Protein AF-A0A7C5FRT1-F1 (afdb_monomer_lite)

Secondary structure (DSSP, 8-state):
---------------------EE-----EEEE--TTS-EE----GGGSPEE-SS-EEEEEEESPTT-EE-TT-EEEEEEEEEETT--EEEEEEEEEEE--PPP------SS-S--------PEEEEEEE---S-TTT--HHHHHHHHHHHHGGGEEEEEEEE---SS-SS--SHHHHHHHHHHHHHHHHHTTT-S-PPPHHHHHHTEEE--SSSSHHHHHH-SSPPHHHHHHHHHHHS--SSPEEEEESS-THHHHHHHHHHHHHH-HHHHHHHHHHEEEEEETT-SSHHHHHTSTTS-TTSEEEEE----SSS----SSTT--SSSS--TTSTTS-GGGSSHHHHHHHTTTSHHHHHT-PPPSSSSSSSTT-

Radius of gyration: 29.73 Å; chains: 1; bounding box: 89×80×94 Å

Structure (mmCIF, N/CA/C/O backbone):
data_AF-A0A7C5FRT1-F1
#
_entry.id   AF-A0A7C5FRT1-F1
#
loop_
_atom_site.group_PDB
_atom_site.id
_atom_site.type_symbol
_atom_site.label_atom_id
_atom_site.label_alt_id
_atom_site.label_comp_id
_atom_site.label_asym_id
_atom_site.label_entity_id
_atom_site.label_seq_id
_atom_site.pdbx_PDB_ins_code
_atom_site.Cartn_x
_atom_site.Cartn_y
_atom_site.Cartn_z
_atom_site.occupancy
_atom_site.B_iso_or_equiv
_atom_site.auth_seq_id
_atom_site.auth_comp_id
_atom_site.auth_asym_id
_atom_site.auth_atom_id
_atom_site.pdbx_PDB_model_num
ATOM 1 N N . MET A 1 1 ? -54.503 49.921 71.925 1.00 39.19 1 MET A N 1
ATOM 2 C CA . MET A 1 1 ? -53.350 49.147 71.415 1.00 39.19 1 MET A CA 1
ATOM 3 C C . MET A 1 1 ? -53.659 47.659 71.558 1.00 39.19 1 MET A C 1
ATOM 5 O O . MET A 1 1 ? -53.550 47.126 72.651 1.00 39.19 1 MET A O 1
ATOM 9 N N . ARG A 1 2 ? -54.149 47.017 70.489 1.00 36.12 2 ARG A N 1
ATOM 10 C CA . ARG A 1 2 ? -54.407 45.567 70.404 1.00 36.12 2 ARG A CA 1
ATOM 11 C C . ARG A 1 2 ? -53.401 44.990 69.407 1.00 36.12 2 ARG A C 1
ATOM 13 O O . ARG A 1 2 ? -53.378 45.453 68.273 1.00 36.12 2 ARG A O 1
ATOM 20 N N . LYS A 1 3 ? -52.586 44.017 69.815 1.00 37.09 3 LYS A N 1
ATOM 21 C CA . LYS A 1 3 ? -51.817 43.171 68.892 1.00 37.09 3 LYS A CA 1
ATOM 22 C C . LYS A 1 3 ? -52.553 41.838 68.777 1.00 37.09 3 LYS A C 1
ATOM 24 O O . LYS A 1 3 ? -52.672 41.122 69.766 1.00 37.09 3 LYS A O 1
ATOM 29 N N . GLN A 1 4 ? -53.101 41.566 67.595 1.00 37.25 4 GLN A N 1
ATOM 30 C CA . GLN A 1 4 ? -53.619 40.257 67.208 1.00 37.25 4 GLN A CA 1
ATOM 31 C C . GLN A 1 4 ? -52.471 39.419 66.647 1.00 37.25 4 GLN A C 1
ATOM 33 O O . GLN A 1 4 ? -51.663 39.897 65.853 1.00 37.25 4 GLN A O 1
ATOM 38 N N . LEU A 1 5 ? -52.415 38.180 67.117 1.00 34.03 5 LEU A N 1
ATOM 39 C CA . LEU A 1 5 ? -51.517 37.118 66.697 1.00 34.03 5 LEU A CA 1
ATOM 40 C C . LEU A 1 5 ? -52.050 36.553 65.367 1.00 34.03 5 LEU A C 1
ATOM 42 O O . LEU A 1 5 ? -53.189 36.092 65.328 1.00 34.03 5 LEU A O 1
ATOM 46 N N . ILE A 1 6 ? -51.259 36.595 64.294 1.00 35.50 6 ILE A N 1
ATOM 47 C CA . ILE A 1 6 ? -51.533 35.844 63.060 1.00 35.50 6 ILE A CA 1
ATOM 48 C C . ILE A 1 6 ? -50.574 34.655 63.049 1.00 35.50 6 ILE A C 1
ATOM 50 O O . ILE A 1 6 ? -49.358 34.825 63.004 1.00 35.50 6 ILE A O 1
ATOM 54 N N . ILE A 1 7 ? -51.146 33.458 63.141 1.00 35.28 7 ILE A N 1
ATOM 55 C CA . ILE A 1 7 ? -50.465 32.174 62.980 1.00 35.28 7 ILE A CA 1
ATOM 56 C C . ILE A 1 7 ? -50.356 31.919 61.474 1.00 35.28 7 ILE A C 1
ATOM 58 O O . ILE A 1 7 ? -51.377 31.773 60.805 1.00 35.28 7 ILE A O 1
ATOM 62 N N . LEU A 1 8 ? -49.133 31.881 60.941 1.00 31.73 8 LEU A N 1
ATOM 63 C CA . LEU A 1 8 ? -48.863 31.431 59.576 1.00 31.73 8 LEU A CA 1
ATOM 64 C C . LEU A 1 8 ? -48.446 29.957 59.633 1.00 31.73 8 LEU A C 1
ATOM 66 O O . LEU A 1 8 ? -47.383 29.609 60.141 1.00 31.73 8 LEU A O 1
ATOM 70 N N . MET A 1 9 ? -49.332 29.092 59.157 1.00 33.94 9 MET A N 1
ATOM 71 C CA . MET A 1 9 ? -49.153 27.649 59.073 1.00 33.94 9 MET A CA 1
ATOM 72 C C . MET A 1 9 ? -48.261 27.337 57.859 1.00 33.94 9 MET A C 1
ATOM 74 O O . MET A 1 9 ? -48.724 27.384 56.723 1.00 33.94 9 MET A O 1
ATOM 78 N N . MET A 1 10 ? -46.970 27.066 58.082 1.00 33.78 10 MET A N 1
ATOM 79 C CA . MET A 1 10 ? -46.086 26.521 57.045 1.00 33.78 10 MET A CA 1
ATOM 80 C C . MET A 1 10 ? -46.388 25.028 56.882 1.00 33.78 10 MET A C 1
ATOM 82 O O . MET A 1 10 ? -46.073 24.224 57.758 1.00 33.78 10 MET A O 1
ATOM 86 N N . MET A 1 11 ? -47.022 24.658 55.769 1.00 36.44 11 MET A N 1
ATOM 87 C CA . MET A 1 11 ? -47.094 23.267 55.325 1.00 36.44 11 MET A CA 1
ATOM 88 C C . MET A 1 11 ? -45.708 22.846 54.827 1.00 36.44 11 MET A C 1
ATOM 90 O O . MET A 1 11 ? -45.234 23.343 53.808 1.00 36.44 11 MET A O 1
ATOM 94 N N . ALA A 1 12 ? -45.054 21.943 55.554 1.00 35.91 12 ALA A N 1
ATOM 95 C CA . ALA A 1 12 ? -43.883 21.234 55.062 1.00 35.91 12 ALA A CA 1
ATOM 96 C C . ALA A 1 12 ? -44.354 20.157 54.071 1.00 35.91 12 ALA A C 1
ATOM 98 O O . ALA A 1 12 ? -44.963 19.167 54.473 1.00 35.91 12 ALA A O 1
ATOM 99 N N . PHE A 1 13 ? -44.097 20.358 52.778 1.00 35.72 13 PHE A N 1
ATOM 100 C CA . PHE A 1 13 ? -44.106 19.256 51.819 1.00 35.72 13 PHE A CA 1
ATOM 101 C C . PHE A 1 13 ? -42.868 18.389 52.094 1.00 35.72 13 PHE A C 1
ATOM 103 O O . PHE A 1 13 ? -41.764 18.938 52.136 1.00 35.72 13 PHE A O 1
ATOM 110 N N . PRO A 1 14 ? -43.000 17.067 52.294 1.00 36.72 14 PRO A N 1
ATOM 111 C CA . PRO A 1 14 ? -41.834 16.201 52.330 1.00 36.72 14 PRO A CA 1
ATOM 112 C C . PRO A 1 14 ? -41.204 16.207 50.935 1.00 36.72 14 PRO A C 1
ATOM 114 O O . PRO A 1 14 ? -41.867 15.900 49.944 1.00 36.72 14 PRO A O 1
ATOM 117 N N . ALA A 1 15 ? -39.928 16.582 50.851 1.00 38.00 15 ALA A N 1
ATOM 118 C CA . ALA A 1 15 ? -39.129 16.304 49.671 1.00 38.00 15 ALA A CA 1
ATOM 119 C C . ALA A 1 15 ? -39.080 14.779 49.511 1.00 38.00 15 ALA A C 1
ATOM 121 O O . ALA A 1 15 ? -38.467 14.086 50.322 1.00 38.00 15 ALA A O 1
ATOM 122 N N . ILE A 1 16 ? -39.771 14.255 48.501 1.00 41.88 16 ILE A N 1
ATOM 123 C CA . ILE A 1 16 ? -39.548 12.892 48.032 1.00 41.88 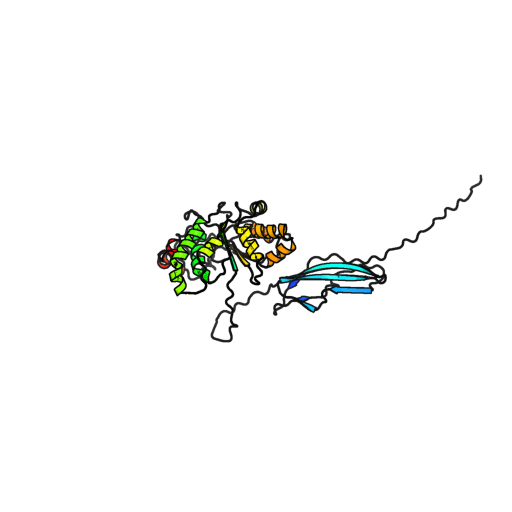16 ILE A CA 1
ATOM 124 C C . ILE A 1 16 ? -38.151 12.922 47.413 1.00 41.88 16 ILE A C 1
ATOM 126 O O . ILE A 1 16 ? -37.970 13.408 46.298 1.00 41.88 16 ILE A O 1
ATOM 130 N N . ILE A 1 17 ? -37.146 12.492 48.174 1.00 47.09 17 ILE A N 1
ATOM 131 C CA . ILE A 1 17 ? -35.831 12.171 47.626 1.00 47.09 17 ILE A CA 1
ATOM 132 C C . ILE A 1 17 ? -36.079 10.974 46.710 1.00 47.09 17 ILE A C 1
ATOM 134 O O . ILE A 1 17 ? -36.334 9.873 47.191 1.00 47.09 17 ILE A O 1
ATOM 138 N N . MET A 1 18 ? -36.112 11.205 45.397 1.00 51.16 18 MET A N 1
ATOM 139 C CA . MET A 1 18 ? -36.139 10.111 44.432 1.00 51.16 18 MET A CA 1
ATOM 140 C C . MET A 1 18 ? -34.842 9.315 44.612 1.00 51.16 18 MET A C 1
ATOM 142 O O . MET A 1 18 ? -33.754 9.894 44.596 1.00 51.16 18 MET A O 1
ATOM 146 N N . ALA A 1 19 ? -34.963 8.009 44.855 1.00 54.38 19 ALA A N 1
ATOM 147 C CA . ALA A 1 19 ? -33.837 7.091 44.755 1.00 54.38 19 ALA A CA 1
ATOM 148 C C . ALA A 1 19 ? -33.316 7.176 43.316 1.00 54.38 19 ALA A C 1
ATOM 150 O O . ALA A 1 19 ? -34.092 7.057 42.368 1.00 54.38 19 ALA A O 1
ATOM 151 N N . GLN A 1 20 ? -32.041 7.511 43.153 1.00 65.00 20 GLN A N 1
ATOM 152 C CA . GLN A 1 20 ? -31.426 7.667 41.842 1.00 65.00 20 GLN A CA 1
ATOM 153 C C . GLN A 1 20 ? -30.232 6.724 41.786 1.00 65.00 20 GLN A C 1
ATOM 155 O O . GLN A 1 20 ? -29.232 6.954 42.463 1.00 65.00 20 GLN A O 1
ATOM 160 N N . THR A 1 21 ? -30.361 5.656 41.002 1.00 75.75 21 THR A N 1
ATOM 161 C CA . THR A 1 21 ? -29.247 4.783 40.627 1.00 75.75 21 THR A CA 1
ATOM 162 C C . THR A 1 21 ? -28.515 5.418 39.452 1.00 75.75 21 THR A C 1
ATOM 164 O O . THR A 1 21 ? -29.142 5.809 38.466 1.00 75.75 21 THR A O 1
ATOM 167 N N . ALA A 1 22 ? -27.194 5.529 39.536 1.00 75.06 22 ALA A N 1
ATOM 168 C CA . ALA A 1 22 ? -26.355 5.968 38.426 1.00 75.06 22 ALA A CA 1
ATOM 169 C C . ALA A 1 22 ? -25.069 5.140 38.370 1.00 75.06 22 ALA A C 1
ATOM 171 O O . ALA A 1 22 ? -24.571 4.687 39.400 1.00 75.06 22 ALA A O 1
ATOM 172 N N . ILE A 1 23 ? -24.531 4.954 37.168 1.00 81.06 23 ILE A N 1
ATOM 173 C CA . ILE A 1 23 ? -23.238 4.305 36.931 1.00 81.06 23 ILE A CA 1
ATOM 174 C C . ILE A 1 23 ? -22.307 5.366 36.342 1.00 81.06 23 ILE A C 1
ATOM 176 O O . ILE A 1 23 ? -22.739 6.136 35.481 1.00 81.06 23 ILE A O 1
ATOM 180 N N . ASP A 1 24 ? -21.067 5.439 36.829 1.00 78.62 24 ASP A N 1
ATOM 181 C CA . ASP A 1 24 ? -20.068 6.360 36.278 1.00 78.62 24 ASP A CA 1
ATOM 182 C C . ASP A 1 24 ? -19.804 6.069 34.792 1.00 78.62 24 ASP A C 1
ATOM 184 O O . ASP A 1 24 ? -19.792 4.916 34.356 1.00 78.62 24 ASP A O 1
ATOM 188 N N . CYS A 1 25 ? -19.568 7.129 34.013 1.00 74.69 25 CYS A N 1
ATOM 189 C CA . CYS A 1 25 ? -19.126 6.989 32.630 1.00 74.69 25 CYS A CA 1
ATOM 190 C C . CYS A 1 25 ? -17.768 6.280 32.572 1.00 74.69 25 CYS A C 1
ATOM 192 O O . CYS A 1 25 ? -16.900 6.511 33.415 1.00 74.69 25 CYS A O 1
ATOM 194 N N . ILE A 1 26 ? -17.577 5.457 31.546 1.00 82.56 26 ILE A N 1
ATOM 195 C CA . ILE A 1 26 ? -16.359 4.681 31.330 1.00 82.56 26 ILE A CA 1
ATOM 196 C C . ILE A 1 26 ? -15.876 4.861 29.894 1.00 82.56 26 ILE A C 1
ATOM 198 O O . ILE A 1 26 ? -16.663 4.833 28.948 1.00 82.56 26 ILE A O 1
ATOM 202 N N . ASP A 1 27 ? -14.568 5.048 29.759 1.00 77.75 27 ASP A N 1
ATOM 203 C CA . ASP A 1 27 ? -13.890 5.070 28.469 1.00 77.75 27 ASP A CA 1
ATOM 204 C C . ASP A 1 27 ? -13.736 3.644 27.907 1.00 77.75 27 ASP A C 1
ATOM 206 O O . ASP A 1 27 ? -13.650 2.687 28.686 1.00 77.75 27 ASP A O 1
ATOM 210 N N . PRO A 1 28 ? -13.631 3.481 26.574 1.00 81.19 28 PRO A N 1
ATOM 211 C CA . PRO A 1 28 ? -13.285 2.208 25.949 1.00 81.19 28 PRO A CA 1
ATOM 212 C C . PRO A 1 28 ? -12.117 1.489 26.633 1.00 81.19 28 PRO A C 1
ATOM 214 O O . PRO A 1 28 ? -11.139 2.118 27.053 1.00 81.19 28 PRO A O 1
ATOM 217 N N . LYS A 1 29 ? -12.203 0.159 26.713 1.00 86.19 29 LYS A N 1
ATOM 218 C CA . LYS A 1 29 ? -11.135 -0.684 27.262 1.00 86.19 29 LYS A CA 1
ATOM 219 C C . LYS A 1 29 ? -10.329 -1.328 26.148 1.00 86.19 29 LYS A C 1
ATOM 221 O O . LYS A 1 29 ? -10.862 -1.664 25.097 1.00 86.19 29 LYS A O 1
ATOM 226 N N . TYR A 1 30 ? -9.039 -1.490 26.410 1.00 82.94 30 TYR A N 1
ATOM 227 C CA . TYR A 1 30 ? -8.086 -2.114 25.504 1.00 82.94 30 TYR A CA 1
ATOM 228 C C . TYR A 1 30 ? -7.406 -3.220 26.284 1.00 82.94 30 TYR A C 1
ATOM 230 O O . TYR A 1 30 ? -6.704 -2.947 27.257 1.00 82.94 30 TYR A O 1
ATOM 238 N N . GLU A 1 31 ? -7.676 -4.448 25.881 1.00 90.12 31 GLU A N 1
ATOM 239 C CA . GLU A 1 31 ? -7.162 -5.647 26.522 1.00 90.12 31 GLU A CA 1
ATOM 240 C C . GLU A 1 31 ? -6.275 -6.395 25.535 1.00 90.12 31 GLU A C 1
ATOM 242 O O . GLU A 1 31 ? -6.317 -6.147 24.329 1.00 90.12 31 GLU A O 1
ATOM 247 N N . HIS A 1 32 ? -5.444 -7.295 26.044 1.00 84.69 32 HIS A N 1
ATOM 248 C CA . HIS A 1 32 ? -4.466 -8.016 25.240 1.00 84.69 32 HIS A CA 1
ATOM 249 C C . HIS A 1 32 ? -4.753 -9.510 25.278 1.00 84.69 32 HIS A C 1
ATOM 251 O O . HIS A 1 32 ? -5.157 -10.035 26.319 1.00 84.69 32 HIS A O 1
ATOM 257 N N . VAL A 1 33 ? -4.518 -10.190 24.158 1.00 82.81 33 VAL A N 1
ATOM 258 C CA . VAL A 1 33 ? -4.504 -11.656 24.156 1.00 82.81 33 VAL A CA 1
ATOM 259 C C . VAL A 1 33 ? -3.317 -12.207 24.942 1.00 82.81 33 VAL A C 1
ATOM 261 O O . VAL A 1 33 ? -2.284 -11.548 25.096 1.00 82.81 33 VAL A O 1
ATOM 264 N N . ASP A 1 34 ? -3.482 -13.420 25.452 1.00 82.62 34 ASP A N 1
ATOM 265 C CA . ASP A 1 34 ? -2.441 -14.178 26.129 1.00 82.62 34 ASP A CA 1
ATOM 266 C C . ASP A 1 34 ? -1.531 -14.939 25.146 1.00 82.62 34 ASP A C 1
ATOM 268 O O . ASP A 1 34 ? -1.690 -14.872 23.927 1.00 82.62 34 ASP A O 1
ATOM 272 N N . ASP A 1 35 ? -0.575 -15.705 25.682 1.00 78.69 35 ASP A N 1
ATOM 273 C CA . ASP A 1 35 ? 0.364 -16.520 24.895 1.00 78.69 35 ASP A CA 1
ATOM 274 C C . ASP A 1 35 ? -0.320 -17.576 23.995 1.00 78.69 35 ASP A C 1
ATOM 276 O O . ASP A 1 35 ? 0.337 -18.146 23.119 1.00 78.69 35 ASP A O 1
ATOM 280 N N . SER A 1 36 ? -1.616 -17.841 24.191 1.00 81.00 36 SER A N 1
ATOM 281 C CA . SER A 1 36 ? -2.440 -18.734 23.366 1.00 81.00 36 SER A CA 1
ATOM 282 C C . SER A 1 36 ? -3.248 -17.984 22.299 1.00 81.00 36 SER A C 1
ATOM 284 O O . SER A 1 36 ? -4.031 -18.612 21.591 1.00 81.00 36 SER A O 1
ATOM 286 N N . CYS A 1 37 ? -3.036 -16.672 22.143 1.00 78.12 37 CYS A N 1
ATOM 287 C CA . CYS A 1 37 ? -3.804 -15.788 21.262 1.00 78.12 37 CYS A CA 1
ATOM 288 C C . CYS A 1 37 ? -5.298 -15.716 21.624 1.00 78.12 37 CYS A C 1
ATOM 290 O O . CYS A 1 37 ? -6.128 -15.507 20.743 1.00 78.12 37 CYS A O 1
ATOM 292 N N . GLU A 1 38 ? -5.646 -15.857 22.904 1.00 85.88 38 GLU A N 1
ATOM 293 C CA . GLU A 1 38 ? -7.018 -15.710 23.396 1.00 85.88 38 GLU A CA 1
ATOM 294 C C . GLU A 1 38 ? -7.103 -14.600 24.451 1.00 85.88 38 GLU A C 1
ATOM 296 O O . GLU A 1 38 ? -6.161 -14.346 25.202 1.00 85.88 38 GLU A O 1
ATOM 301 N N . PHE A 1 39 ? -8.248 -13.924 24.527 1.00 89.94 39 PHE A N 1
ATOM 302 C CA . PHE A 1 39 ? -8.585 -13.030 25.631 1.00 89.94 39 PHE A CA 1
ATOM 303 C C . PHE A 1 39 ? -9.787 -13.578 26.395 1.00 89.94 39 PHE A C 1
ATOM 305 O O . PHE A 1 39 ? -10.779 -13.981 25.793 1.00 89.94 39 PHE A O 1
ATOM 312 N N . VAL A 1 40 ? -9.715 -13.553 27.727 1.00 92.44 40 VAL A N 1
ATOM 313 C CA . VAL A 1 40 ? -10.819 -13.939 28.611 1.00 92.44 40 VAL A CA 1
ATOM 314 C C . VAL A 1 40 ? -11.410 -12.685 29.241 1.00 92.44 40 VAL A C 1
ATOM 316 O O . VAL A 1 40 ? -10.735 -11.998 30.010 1.00 92.44 40 VAL A O 1
ATOM 319 N N . LEU A 1 41 ? -12.682 -12.407 28.948 1.00 92.81 41 LEU A N 1
ATOM 320 C CA . LEU A 1 41 ? -13.385 -11.220 29.419 1.00 92.81 41 LEU A CA 1
ATOM 321 C C . LEU A 1 41 ? -13.377 -11.146 30.948 1.00 92.81 41 LEU A C 1
ATOM 323 O O . LEU A 1 41 ? -13.893 -12.027 31.642 1.00 92.81 41 LEU A O 1
ATOM 327 N N . VAL A 1 42 ? -12.810 -10.064 31.471 1.00 92.62 42 VAL A N 1
ATOM 328 C CA . VAL A 1 42 ? -12.736 -9.803 32.909 1.00 92.62 42 VAL A CA 1
ATOM 329 C C . VAL A 1 42 ? -14.041 -9.213 33.446 1.00 92.62 42 VAL A C 1
ATOM 331 O O . VAL A 1 42 ? -14.940 -8.809 32.705 1.00 92.62 42 VAL A O 1
ATOM 334 N N . ASP A 1 43 ? -14.156 -9.174 34.771 1.00 93.81 43 ASP A N 1
ATOM 335 C CA . ASP A 1 43 ? -15.275 -8.532 35.452 1.00 93.81 43 ASP A CA 1
ATOM 336 C C . ASP A 1 43 ? -14.987 -7.045 35.686 1.00 93.81 43 ASP A C 1
ATOM 338 O O . ASP A 1 43 ? -14.148 -6.678 36.511 1.00 93.81 43 ASP A O 1
ATOM 342 N N . TYR A 1 44 ? -15.690 -6.172 34.968 1.00 93.25 44 TYR A N 1
ATOM 343 C CA . TYR A 1 44 ? -15.534 -4.724 35.090 1.00 93.25 44 TYR A CA 1
ATOM 344 C C . TYR A 1 44 ? -16.379 -4.115 36.208 1.00 93.25 44 TYR A C 1
ATOM 346 O O . TYR A 1 44 ? -16.233 -2.923 36.489 1.00 93.25 44 TYR A O 1
ATOM 354 N N . ARG A 1 45 ? -17.228 -4.897 36.886 1.00 91.75 45 ARG A N 1
ATOM 355 C CA . ARG A 1 45 ? -18.110 -4.383 37.944 1.00 91.75 45 ARG A CA 1
ATOM 356 C C . ARG A 1 45 ? -17.329 -3.699 39.062 1.00 91.75 45 ARG A C 1
ATOM 358 O O . ARG A 1 45 ? -17.682 -2.591 39.449 1.00 91.75 45 ARG A O 1
ATOM 365 N N . ASP A 1 46 ? -16.220 -4.283 39.504 1.00 85.50 46 ASP A N 1
ATOM 366 C CA . ASP A 1 46 ? -15.388 -3.706 40.572 1.00 85.50 46 ASP A CA 1
ATOM 367 C C . ASP A 1 46 ? -14.609 -2.456 40.128 1.00 85.50 46 ASP A C 1
ATOM 369 O O . ASP A 1 46 ? -14.137 -1.676 40.957 1.00 85.50 46 ASP A O 1
ATOM 373 N N . SER A 1 47 ? -14.482 -2.249 38.816 1.00 82.44 47 SER A N 1
ATOM 374 C CA . SER A 1 47 ? -13.751 -1.123 38.229 1.00 82.44 47 SER A CA 1
ATOM 375 C C . SER A 1 47 ? -14.618 0.121 38.030 1.00 82.44 47 SER A C 1
ATOM 377 O O . SER A 1 47 ? -14.075 1.194 37.767 1.00 82.44 47 SER A O 1
ATOM 379 N N . ILE A 1 48 ? -15.947 -0.004 38.138 1.00 84.00 48 ILE A N 1
ATOM 380 C CA . ILE A 1 48 ? -16.890 1.091 37.892 1.00 84.00 48 ILE A CA 1
ATOM 381 C C . ILE A 1 48 ? -17.787 1.287 39.100 1.00 84.00 48 ILE A C 1
ATOM 383 O O . ILE A 1 48 ? -18.468 0.374 39.568 1.00 84.00 48 ILE A O 1
ATOM 387 N N . LYS A 1 49 ? -17.808 2.523 39.591 1.00 84.25 49 LYS A N 1
ATOM 388 C CA . LYS A 1 49 ? -18.587 2.876 40.764 1.00 84.25 49 LYS A CA 1
ATOM 389 C C . LYS A 1 49 ? -20.061 3.045 40.402 1.00 84.25 49 LYS A C 1
ATOM 391 O O . LYS A 1 49 ? -20.419 3.774 39.477 1.00 84.25 49 LYS A O 1
ATOM 396 N N . VAL A 1 50 ? -20.911 2.407 41.199 1.00 85.06 50 VAL A N 1
ATOM 397 C CA . VAL A 1 50 ? -22.356 2.636 41.205 1.00 85.06 50 VAL A CA 1
ATOM 398 C C . VAL A 1 50 ? -22.676 3.633 42.315 1.00 85.06 50 VAL A C 1
ATOM 400 O O . VAL A 1 50 ? -22.248 3.467 43.460 1.00 85.06 50 VAL A O 1
ATOM 403 N N . TRP A 1 51 ? -23.418 4.683 41.976 1.00 79.00 51 TRP A N 1
ATOM 404 C CA . TRP A 1 51 ? -23.950 5.642 42.933 1.00 79.00 51 TRP A CA 1
ATOM 405 C C . TRP A 1 51 ? -25.383 5.260 43.279 1.00 79.00 51 TRP A C 1
ATOM 407 O O . TRP A 1 51 ? -26.264 5.242 42.420 1.00 79.00 51 TRP A O 1
ATOM 417 N N . GLU A 1 52 ? -25.598 4.965 44.555 1.00 74.31 52 GLU A N 1
ATOM 418 C CA . GLU A 1 52 ? -26.903 4.692 45.144 1.00 74.31 52 GLU A CA 1
ATOM 419 C C . GLU A 1 52 ? -26.996 5.391 46.510 1.00 74.31 52 GLU A C 1
ATOM 421 O O . GLU A 1 52 ? -25.978 5.697 47.137 1.00 74.31 52 GLU A O 1
ATOM 426 N N . ASN A 1 53 ? -28.214 5.729 46.933 1.00 70.56 53 ASN A N 1
ATOM 427 C CA . ASN A 1 53 ? -28.488 6.431 48.190 1.00 70.56 53 ASN A CA 1
ATOM 428 C C . ASN A 1 53 ? -29.411 5.645 49.142 1.00 70.56 53 ASN A C 1
ATOM 430 O O . ASN A 1 53 ? -29.905 6.218 50.116 1.00 70.56 53 ASN A O 1
ATOM 434 N N . CYS A 1 54 ? -29.675 4.369 48.856 1.00 71.88 54 CYS A N 1
ATOM 435 C CA . CYS A 1 54 ? -30.598 3.519 49.597 1.00 71.88 54 CYS A CA 1
ATOM 436 C C . CYS A 1 54 ? -30.071 2.080 49.741 1.00 71.88 54 CYS A C 1
ATOM 438 O O . CYS A 1 54 ? -29.597 1.717 50.820 1.00 71.88 54 CYS A O 1
ATOM 440 N N . CYS A 1 55 ? -30.196 1.257 48.694 1.00 80.75 55 CYS A N 1
ATOM 441 C CA . CYS A 1 55 ? -29.600 -0.074 48.603 1.00 80.75 55 CYS A CA 1
ATOM 442 C C . CYS A 1 55 ? -29.482 -0.556 47.150 1.00 80.75 55 CYS A C 1
ATOM 444 O O . CYS A 1 55 ? -30.390 -0.359 46.343 1.00 80.75 55 CYS A O 1
ATOM 446 N N . LEU A 1 56 ? -28.392 -1.267 46.845 1.00 86.19 56 LEU A N 1
ATOM 447 C CA . LEU A 1 56 ? -28.174 -1.974 45.580 1.00 86.19 56 LEU A CA 1
ATOM 448 C C . LEU A 1 56 ? -28.747 -3.400 45.662 1.00 86.19 56 LEU A C 1
ATOM 450 O O . LEU A 1 56 ? -28.333 -4.176 46.523 1.00 86.19 56 LEU A O 1
ATOM 454 N N . GLU A 1 57 ? -29.690 -3.748 44.784 1.00 90.06 57 GLU A N 1
ATOM 455 C CA . GLU A 1 57 ? -30.279 -5.094 44.712 1.00 90.06 57 GLU A CA 1
ATOM 456 C C . GLU A 1 57 ? -29.458 -6.017 43.809 1.00 90.06 57 GLU A C 1
ATOM 458 O O . GLU A 1 57 ? -29.159 -7.152 44.181 1.00 90.06 57 GLU A O 1
ATOM 463 N N . SER A 1 58 ? -29.068 -5.539 42.625 1.00 90.94 58 SER A N 1
ATOM 464 C CA . SER A 1 58 ? -28.241 -6.320 41.705 1.00 90.94 58 SER A CA 1
ATOM 465 C C . SER A 1 58 ? -27.308 -5.453 40.871 1.00 90.94 58 SER A C 1
ATOM 467 O O . SER A 1 58 ? -27.584 -4.283 40.602 1.00 90.94 58 SER A O 1
ATOM 469 N N . TYR A 1 59 ? -26.187 -6.051 40.470 1.00 92.81 59 TYR A N 1
ATOM 470 C CA . TYR A 1 59 ? -25.216 -5.444 39.573 1.00 92.81 59 TYR A CA 1
ATOM 471 C C . TYR A 1 59 ? -24.602 -6.512 38.669 1.00 92.81 59 TYR A C 1
ATOM 473 O O . TYR A 1 59 ? -23.896 -7.421 39.126 1.00 92.81 59 TYR A O 1
ATOM 481 N N . THR A 1 60 ? -24.928 -6.441 37.383 1.00 95.00 60 THR A N 1
ATOM 482 C CA . THR A 1 60 ? -24.638 -7.482 36.393 1.00 95.00 60 THR A CA 1
ATOM 483 C C . THR A 1 60 ? -23.840 -6.933 35.220 1.00 95.00 60 THR A C 1
ATOM 485 O O . THR A 1 60 ? -23.970 -5.760 34.879 1.00 95.00 60 THR A O 1
ATOM 488 N N . GLN A 1 61 ? -23.063 -7.808 34.585 1.00 95.69 61 GLN A N 1
ATOM 489 C CA . GLN A 1 61 ? -22.331 -7.551 33.348 1.00 95.69 61 GLN A CA 1
ATOM 490 C C . GLN A 1 61 ? -22.836 -8.492 32.247 1.00 95.69 61 GLN A C 1
ATOM 492 O O . GLN A 1 61 ? -23.104 -9.663 32.521 1.00 95.69 61 GLN A O 1
ATOM 497 N N . SER A 1 62 ? -22.940 -7.990 31.018 1.00 94.38 62 SER A N 1
ATOM 498 C CA . SER A 1 62 ? -23.184 -8.781 29.809 1.00 94.38 62 SER A CA 1
ATOM 499 C C . SER A 1 62 ? -22.264 -8.294 28.681 1.00 94.38 62 SER A C 1
ATOM 501 O O . SER A 1 62 ? -22.313 -7.101 28.392 1.00 94.38 62 SER A O 1
ATOM 503 N N . PRO A 1 63 ? -21.472 -9.158 28.021 1.00 94.25 63 PRO A N 1
ATOM 504 C CA . PRO A 1 63 ? -21.369 -10.599 28.250 1.00 94.25 63 PRO A CA 1
ATOM 505 C C . PRO A 1 63 ? -20.750 -10.957 29.616 1.00 94.25 63 PRO A C 1
ATOM 507 O O . PRO A 1 63 ? -20.059 -10.127 30.217 1.00 94.25 63 PRO A O 1
ATOM 510 N N . PRO A 1 64 ? -21.056 -12.142 30.179 1.00 93.31 64 PRO A N 1
ATOM 511 C CA . PRO A 1 64 ? -20.579 -12.506 31.506 1.00 93.31 64 PRO A CA 1
ATOM 512 C C . PRO A 1 64 ? -19.045 -12.637 31.528 1.00 93.31 64 PRO A C 1
ATOM 514 O O . PRO A 1 64 ? -18.448 -13.049 30.532 1.00 93.31 64 PRO A O 1
ATOM 517 N N . PRO A 1 65 ? -18.390 -12.341 32.665 1.00 93.50 65 PRO A N 1
ATOM 518 C CA . PRO A 1 65 ? -16.964 -12.608 32.820 1.00 93.50 65 PRO A CA 1
ATOM 519 C C . PRO A 1 65 ? -16.639 -14.080 32.531 1.00 93.50 65 PRO A C 1
ATOM 521 O O . PRO A 1 65 ? -17.382 -14.975 32.943 1.00 93.50 65 PRO A O 1
ATOM 524 N N . GLY A 1 66 ? -15.518 -14.330 31.857 1.00 90.81 66 GLY A N 1
ATOM 525 C CA . GLY A 1 66 ? -15.088 -15.663 31.429 1.00 90.81 66 GLY A CA 1
ATOM 526 C C . GLY A 1 66 ? -15.400 -16.010 29.970 1.00 90.81 66 GLY A C 1
ATOM 527 O O . GLY A 1 66 ? -15.004 -17.083 29.521 1.00 90.81 66 GLY A O 1
ATOM 528 N N . GLU A 1 67 ? -16.089 -15.139 29.229 1.00 88.56 67 GLU A N 1
ATOM 529 C CA . GLU A 1 67 ? -16.250 -15.295 27.779 1.00 88.56 67 GLU A CA 1
ATOM 530 C C . GLU A 1 67 ? -14.901 -15.142 27.062 1.00 88.56 67 GLU A C 1
ATOM 532 O O . GLU A 1 67 ? -14.117 -14.259 27.404 1.00 88.56 67 GLU A O 1
ATOM 537 N N . VAL A 1 68 ? -14.619 -16.025 26.101 1.00 85.38 68 VAL A N 1
ATOM 538 C CA . VAL A 1 68 ? -13.360 -16.026 25.342 1.00 85.38 68 VAL A CA 1
ATOM 539 C C . VAL A 1 68 ? -13.559 -15.276 24.031 1.00 85.38 68 VAL A C 1
ATOM 541 O O . VAL A 1 68 ? -14.579 -15.452 23.364 1.00 85.38 68 VAL A O 1
ATOM 544 N N . SER A 1 69 ? -12.588 -14.454 23.649 1.00 80.06 69 SER A N 1
ATOM 545 C CA . SER A 1 69 ? -12.608 -13.682 22.406 1.00 80.06 69 SER A CA 1
ATOM 546 C C . SER A 1 69 ? -11.252 -13.708 21.715 1.00 80.06 69 SER A C 1
ATOM 548 O O . SER A 1 69 ? -10.212 -13.894 22.353 1.00 80.06 69 SER A O 1
ATOM 550 N N . ALA A 1 70 ? -11.280 -13.553 20.397 1.00 72.94 70 ALA A N 1
ATOM 551 C CA . ALA A 1 70 ? -10.116 -13.611 19.534 1.00 72.94 70 ALA A CA 1
ATOM 552 C C . ALA A 1 70 ? -9.480 -12.217 19.346 1.00 72.94 70 ALA A C 1
ATOM 554 O O . ALA A 1 70 ? -10.119 -11.188 19.596 1.00 72.94 70 ALA A O 1
ATOM 555 N N . PRO A 1 71 ? -8.219 -12.147 18.881 1.00 65.00 71 PRO A N 1
ATOM 556 C CA . PRO A 1 71 ? -7.599 -10.891 18.491 1.00 65.00 71 PRO A CA 1
ATOM 557 C C . PRO A 1 71 ? -8.426 -10.142 17.443 1.00 65.00 71 PRO A C 1
ATOM 559 O O . PRO A 1 71 ? -8.824 -10.718 16.433 1.00 65.00 71 PRO A O 1
ATOM 562 N N . GLY A 1 72 ? -8.616 -8.838 17.641 1.00 62.16 72 GLY A N 1
ATOM 563 C CA . GLY A 1 72 ? -9.386 -7.988 16.731 1.00 62.16 72 GLY A CA 1
ATOM 564 C C . GLY A 1 72 ? -10.891 -7.966 17.001 1.00 62.16 72 GLY A C 1
ATOM 565 O O . GLY A 1 72 ? -11.585 -7.157 16.385 1.00 62.16 72 GLY A O 1
ATOM 566 N N . ASP A 1 73 ? -11.393 -8.777 17.938 1.00 74.19 73 ASP A N 1
ATOM 567 C CA . ASP A 1 73 ? -12.792 -8.716 18.353 1.00 74.19 73 ASP A CA 1
ATOM 568 C C . ASP A 1 73 ? -13.099 -7.405 19.097 1.00 74.19 73 ASP A C 1
ATOM 570 O O . ASP A 1 73 ? -12.307 -6.895 19.903 1.00 74.19 73 ASP A O 1
ATOM 574 N N . LYS A 1 74 ? -14.305 -6.884 18.845 1.00 77.50 74 LYS A N 1
ATOM 575 C CA . LYS A 1 74 ? -14.918 -5.793 19.604 1.00 77.50 74 LYS A CA 1
ATOM 576 C C . LYS A 1 74 ? -16.067 -6.351 20.438 1.00 77.50 74 LYS A C 1
ATOM 578 O O . LYS A 1 74 ? -17.107 -6.726 19.896 1.00 77.50 74 LYS A O 1
ATOM 583 N N . LEU A 1 75 ? -15.910 -6.337 21.758 1.00 87.81 75 LEU A N 1
ATOM 584 C CA . LEU A 1 75 ? -16.951 -6.763 22.691 1.00 87.81 75 LEU A CA 1
ATOM 585 C C . LEU A 1 75 ? -17.694 -5.545 23.232 1.00 87.81 75 LEU A C 1
ATOM 587 O O . LEU A 1 75 ? -17.093 -4.657 23.831 1.00 87.81 75 LEU A O 1
ATOM 591 N N . GLU A 1 76 ? -19.010 -5.504 23.049 1.00 90.62 76 GLU A N 1
ATOM 592 C CA . GLU A 1 76 ? -19.854 -4.462 23.634 1.00 90.62 76 GLU A CA 1
ATOM 593 C C . GLU A 1 76 ? -20.286 -4.899 25.043 1.00 90.62 76 GLU A C 1
ATOM 595 O O . GLU A 1 76 ? -21.228 -5.679 25.207 1.00 90.62 76 GLU A O 1
ATOM 600 N N . VAL A 1 77 ? -19.586 -4.423 26.075 1.00 94.19 77 VAL A N 1
ATOM 601 C CA . VAL A 1 77 ? -19.875 -4.774 27.471 1.00 94.19 77 VAL A CA 1
ATOM 602 C C . VAL A 1 77 ? -20.908 -3.813 28.036 1.00 94.19 77 VAL A C 1
ATOM 604 O O . VAL A 1 77 ? -20.731 -2.599 28.001 1.00 94.19 77 VAL A O 1
ATOM 607 N N . THR A 1 78 ? -21.984 -4.357 28.598 1.00 94.00 78 THR A N 1
ATOM 608 C CA . THR A 1 78 ? -23.046 -3.609 29.274 1.00 94.00 78 THR A CA 1
ATOM 609 C C . THR A 1 78 ? -23.067 -3.949 30.756 1.00 94.00 78 THR A C 1
ATOM 611 O O . THR A 1 78 ? -23.197 -5.118 31.126 1.00 94.00 78 THR A O 1
ATOM 614 N N . LEU A 1 79 ? -22.980 -2.925 31.606 1.00 94.62 79 LEU A N 1
ATOM 615 C CA . LEU A 1 79 ? -23.223 -3.052 33.039 1.00 94.62 79 LEU A CA 1
ATOM 616 C C . LEU A 1 79 ? -24.613 -2.541 33.386 1.00 94.62 79 LEU A C 1
ATOM 618 O O . LEU A 1 79 ? -25.015 -1.470 32.932 1.00 94.62 79 LEU A O 1
ATOM 622 N N . THR A 1 80 ? -25.318 -3.280 34.236 1.00 93.75 80 THR A N 1
ATOM 623 C CA . THR A 1 80 ? -26.674 -2.950 34.680 1.00 93.75 80 THR A CA 1
ATOM 624 C C . THR A 1 80 ? -26.754 -3.028 36.195 1.00 93.75 80 THR A C 1
ATOM 626 O O . THR A 1 80 ? -26.467 -4.071 36.779 1.00 93.75 80 THR A O 1
ATOM 629 N N . ALA A 1 81 ? -27.148 -1.925 36.829 1.00 91.94 81 ALA A N 1
ATOM 630 C CA . ALA A 1 81 ? -27.393 -1.827 38.262 1.00 91.94 81 ALA A CA 1
ATOM 631 C C . ALA A 1 81 ? -28.890 -1.632 38.517 1.00 91.94 81 ALA A C 1
ATOM 633 O O . ALA A 1 81 ? -29.527 -0.812 37.851 1.00 91.94 81 ALA A O 1
ATOM 634 N N . ILE A 1 82 ? -29.435 -2.372 39.481 1.00 90.56 82 ILE A N 1
ATOM 635 C CA . ILE A 1 82 ? -30.833 -2.279 39.911 1.00 90.56 82 ILE A CA 1
ATOM 636 C C . ILE A 1 82 ? -30.852 -1.993 41.411 1.00 90.56 82 ILE A C 1
ATOM 638 O O . ILE A 1 82 ? -30.220 -2.722 42.181 1.00 90.56 82 ILE A O 1
ATOM 642 N N . ASP A 1 83 ? -31.542 -0.933 41.830 1.00 88.50 83 ASP A N 1
ATOM 643 C CA . ASP A 1 83 ? -31.755 -0.651 43.252 1.00 88.50 83 ASP A CA 1
ATOM 644 C C . ASP A 1 83 ? -32.940 -1.437 43.831 1.00 88.50 83 ASP A C 1
ATOM 646 O O . ASP A 1 83 ? -33.766 -1.997 43.119 1.00 88.50 83 ASP A O 1
ATOM 650 N N . CYS A 1 84 ? -33.052 -1.446 45.155 1.00 85.31 84 CYS A N 1
ATOM 651 C CA . CYS A 1 84 ? -34.128 -2.124 45.882 1.00 85.31 84 CYS A CA 1
ATOM 652 C C . CYS A 1 84 ? -35.530 -1.499 45.693 1.00 85.31 84 CYS A C 1
ATOM 654 O O . CYS A 1 84 ? -36.506 -1.981 46.274 1.00 85.31 84 CYS A O 1
ATOM 656 N N . GLN A 1 85 ? -35.650 -0.415 44.920 1.00 85.00 85 GLN A N 1
ATOM 657 C CA . GLN A 1 85 ? -36.919 0.147 44.455 1.00 85.00 85 GLN A CA 1
ATOM 658 C C . GLN A 1 85 ? -37.241 -0.262 43.005 1.00 85.00 85 GLN A C 1
ATOM 660 O O . GLN A 1 85 ? -38.313 0.084 42.504 1.00 85.00 85 GLN A O 1
ATOM 665 N N . GLY A 1 86 ? -36.356 -1.018 42.349 1.00 83.44 86 GLY A N 1
ATOM 666 C CA . GLY A 1 86 ? -36.481 -1.457 40.964 1.00 83.44 86 GLY A CA 1
ATOM 667 C C . GLY A 1 86 ? -36.034 -0.419 39.932 1.00 83.44 86 GLY A C 1
ATOM 668 O O . GLY A 1 86 ? -36.319 -0.598 38.747 1.00 83.44 86 GLY A O 1
ATOM 669 N N . ASN A 1 87 ? -35.362 0.666 40.335 1.00 84.25 87 ASN A N 1
ATOM 670 C CA . ASN A 1 87 ? -34.788 1.612 39.381 1.00 84.25 87 ASN A CA 1
ATOM 671 C C . ASN A 1 87 ? -33.569 0.982 38.706 1.00 84.25 87 ASN A C 1
ATOM 673 O O . ASN A 1 87 ? -32.734 0.367 39.366 1.00 84.25 87 ASN A O 1
ATOM 677 N N . VAL A 1 88 ? -33.465 1.157 37.387 1.00 89.06 88 VAL A N 1
ATOM 678 C CA . VAL A 1 88 ? -32.414 0.551 36.565 1.00 89.06 88 VAL A CA 1
ATOM 679 C C . VAL A 1 88 ? -31.508 1.636 35.998 1.00 89.06 88 VAL A C 1
ATOM 681 O O . VAL A 1 88 ? -31.981 2.567 35.346 1.00 89.06 88 VAL A O 1
ATOM 684 N N . ALA A 1 89 ? -30.202 1.480 36.192 1.00 89.69 89 ALA A N 1
ATOM 685 C CA . ALA A 1 89 ? -29.170 2.224 35.483 1.00 89.69 89 ALA A CA 1
ATOM 686 C C . ALA A 1 89 ? -28.357 1.256 34.622 1.00 89.69 89 ALA A C 1
ATOM 688 O O . ALA A 1 89 ? -28.084 0.126 35.030 1.00 89.69 89 ALA A O 1
ATOM 689 N N . SER A 1 90 ? -27.985 1.663 33.411 1.00 89.88 90 SER A N 1
ATOM 690 C CA . SER A 1 90 ? -27.124 0.854 32.547 1.00 89.88 90 SER A CA 1
ATOM 691 C C . SER A 1 90 ? -26.165 1.717 31.749 1.00 89.88 90 SER A C 1
ATOM 693 O O . SER A 1 90 ? -26.498 2.845 31.388 1.00 89.88 90 SER A O 1
ATOM 695 N N . ILE A 1 91 ? -24.988 1.166 31.480 1.00 91.31 91 ILE A N 1
ATOM 696 C CA . ILE A 1 91 ? -23.972 1.766 30.622 1.00 91.31 91 ILE A CA 1
ATOM 697 C C . ILE A 1 91 ? -23.345 0.687 29.747 1.00 91.31 91 ILE A C 1
ATOM 699 O O . ILE A 1 91 ? -23.127 -0.429 30.218 1.00 91.31 91 ILE A O 1
ATOM 703 N N . SER A 1 92 ? -23.053 1.032 28.496 1.00 91.25 92 SER A N 1
ATOM 704 C CA . SER A 1 92 ? -22.353 0.166 27.550 1.00 91.25 92 SER A CA 1
ATOM 705 C C . SER A 1 92 ? -21.044 0.819 27.128 1.00 91.25 92 SER A C 1
ATOM 707 O O . SER A 1 92 ? -20.990 2.040 26.962 1.00 91.25 92 SER A O 1
ATOM 709 N N . PHE A 1 93 ? -19.997 0.016 26.979 1.00 89.38 93 PHE A N 1
ATOM 710 C CA . PHE A 1 93 ? -18.698 0.453 26.483 1.00 89.38 93 PHE A CA 1
ATOM 711 C C . PHE A 1 93 ? -18.015 -0.664 25.691 1.00 89.38 93 PHE A C 1
ATOM 713 O O . PHE A 1 93 ? -18.196 -1.845 26.002 1.00 89.38 93 PHE A O 1
ATOM 720 N N . PRO A 1 94 ? -17.211 -0.312 24.677 1.00 88.69 94 PRO A N 1
ATOM 721 C CA . PRO A 1 94 ? -16.491 -1.302 23.901 1.00 88.69 94 PRO A CA 1
ATOM 722 C C . PRO A 1 94 ? -15.200 -1.741 24.604 1.00 88.69 94 PRO A C 1
ATOM 724 O O . PRO A 1 94 ? -14.471 -0.923 25.175 1.00 88.69 94 PRO A O 1
ATOM 727 N N . VAL A 1 95 ? -14.900 -3.034 24.506 1.00 88.69 95 VAL A N 1
ATOM 728 C CA . VAL A 1 95 ? -13.602 -3.637 24.818 1.00 88.69 95 VAL A CA 1
ATOM 729 C C . VAL A 1 95 ? -12.969 -4.083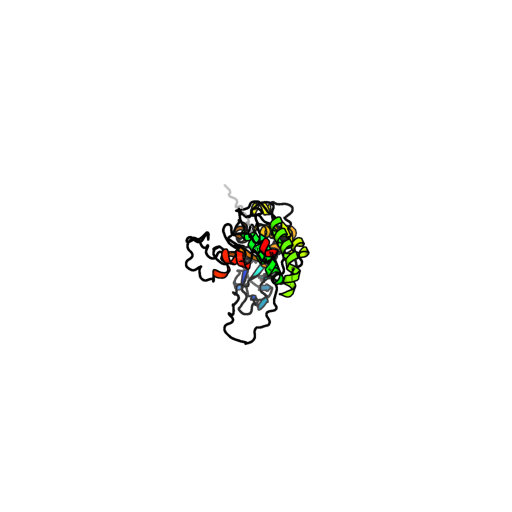 23.502 1.00 88.69 95 VAL A C 1
ATOM 731 O O . VAL A 1 95 ? -13.555 -4.884 22.774 1.00 88.69 95 VAL A O 1
ATOM 734 N N . PHE A 1 96 ? -11.789 -3.552 23.191 1.00 78.38 96 PHE A N 1
ATOM 735 C CA . PHE A 1 96 ? -10.993 -3.926 22.025 1.00 78.38 96 PHE A CA 1
ATOM 736 C C . PHE A 1 96 ? -9.906 -4.915 22.440 1.00 78.38 96 PHE A C 1
ATOM 738 O O . PHE A 1 96 ? -9.094 -4.602 23.314 1.00 78.38 96 PHE A O 1
ATOM 745 N N . VAL A 1 97 ? -9.874 -6.084 21.800 1.00 84.19 97 VAL A N 1
ATOM 746 C CA . VAL A 1 97 ? -8.858 -7.111 22.056 1.00 84.19 97 VAL A CA 1
ATOM 747 C C . VAL A 1 97 ? -7.704 -6.948 21.068 1.00 84.19 97 VAL A C 1
ATOM 749 O O . VAL A 1 97 ? -7.861 -7.148 19.863 1.00 84.19 97 VAL A O 1
ATOM 752 N N . LEU A 1 98 ? -6.532 -6.567 21.572 1.00 76.12 98 LEU A N 1
ATOM 753 C CA . LEU A 1 98 ? -5.335 -6.295 20.783 1.00 76.12 98 LEU A CA 1
ATOM 754 C C . LEU A 1 98 ? -4.353 -7.472 20.843 1.00 76.12 98 LEU A C 1
ATOM 756 O O . LEU A 1 98 ? -4.066 -8.007 21.913 1.00 76.12 98 LEU A O 1
ATOM 760 N N . ASP A 1 99 ? -3.763 -7.816 19.701 1.00 78.38 99 ASP A N 1
ATOM 761 C CA . ASP A 1 99 ? -2.567 -8.660 19.657 1.00 78.38 99 ASP A CA 1
ATOM 762 C C . ASP A 1 99 ? -1.313 -7.786 19.604 1.00 78.38 99 ASP A C 1
ATOM 764 O O . ASP A 1 99 ? -1.101 -7.003 18.674 1.00 78.38 99 ASP A O 1
ATOM 768 N N . THR A 1 100 ? -0.492 -7.908 20.644 1.00 75.06 100 THR A N 1
ATOM 769 C CA . THR A 1 100 ? 0.807 -7.240 20.761 1.00 75.06 100 THR A CA 1
ATOM 770 C C . THR A 1 100 ? 1.961 -8.225 20.916 1.00 75.06 100 THR A C 1
ATOM 772 O O . THR A 1 100 ? 3.074 -7.800 21.231 1.00 75.06 100 THR A O 1
ATOM 775 N N . ILE A 1 101 ? 1.719 -9.528 20.750 1.00 71.31 101 ILE A N 1
ATOM 776 C CA . ILE A 1 101 ? 2.737 -10.562 20.917 1.00 71.31 101 ILE A CA 1
ATOM 777 C C . ILE A 1 101 ? 3.648 -10.532 19.685 1.00 71.31 101 ILE A C 1
ATOM 779 O O . ILE A 1 101 ? 3.191 -10.774 18.567 1.00 71.31 101 ILE A O 1
ATOM 783 N N . PRO A 1 102 ? 4.952 -10.229 19.838 1.00 54.69 102 PRO A N 1
ATOM 784 C CA . PRO A 1 102 ? 5.852 -10.217 18.696 1.00 54.69 102 PRO A CA 1
ATOM 785 C C . PRO A 1 102 ? 5.966 -11.625 18.096 1.00 54.69 102 PRO A C 1
ATOM 787 O O . PRO A 1 102 ? 6.145 -12.590 18.851 1.00 54.69 102 PRO A O 1
ATOM 790 N N . PRO A 1 103 ? 5.943 -11.772 16.760 1.00 54.03 103 PRO A N 1
ATOM 791 C CA . PRO A 1 103 ? 6.215 -13.056 16.137 1.00 54.03 103 PRO A CA 1
ATOM 792 C C . PRO A 1 103 ? 7.619 -13.526 16.531 1.00 54.03 103 PRO A C 1
ATOM 794 O O . PRO A 1 103 ? 8.594 -12.771 16.471 1.00 54.03 103 PRO A O 1
ATOM 797 N N . LYS A 1 104 ? 7.731 -14.789 16.943 1.00 57.56 104 LYS A N 1
ATOM 798 C CA . LYS A 1 104 ? 9.026 -15.420 17.204 1.00 57.56 104 LYS A CA 1
ATOM 799 C C . LYS A 1 104 ? 9.576 -15.943 15.885 1.00 57.56 104 LYS A C 1
ATOM 801 O O . LYS A 1 104 ? 9.020 -16.864 15.294 1.00 57.56 104 LYS A O 1
ATOM 806 N N . PHE A 1 105 ? 10.669 -15.346 15.430 1.00 43.44 105 PHE A N 1
ATOM 807 C CA . PHE A 1 105 ? 11.432 -15.871 14.308 1.00 43.44 105 PHE A CA 1
ATOM 808 C C . PHE A 1 105 ? 12.272 -17.049 14.800 1.00 43.44 105 PHE A C 1
ATOM 810 O O . PHE A 1 105 ? 13.069 -16.904 15.727 1.00 43.44 105 PHE A O 1
ATOM 817 N N . TYR A 1 106 ? 12.087 -18.211 14.185 1.00 53.66 106 TYR A N 1
ATOM 818 C CA . TYR A 1 106 ? 13.010 -19.327 14.324 1.00 53.66 106 TYR A CA 1
ATOM 819 C C . TYR A 1 106 ? 14.011 -19.202 13.181 1.00 53.66 106 TYR A C 1
ATOM 821 O O . TYR A 1 106 ? 13.630 -19.297 12.016 1.00 53.66 106 TYR A O 1
ATOM 829 N N . CYS A 1 107 ? 15.268 -18.904 13.504 1.00 44.47 107 CYS A N 1
ATOM 830 C CA . CYS A 1 107 ? 16.342 -19.055 12.532 1.00 44.47 107 CYS A CA 1
ATOM 831 C C . CYS A 1 107 ? 16.604 -20.554 12.359 1.00 44.47 107 CYS A C 1
ATOM 833 O O . CYS A 1 107 ? 16.680 -21.277 13.355 1.00 44.47 107 CYS A O 1
ATOM 835 N N . ASP A 1 108 ? 16.708 -20.998 11.107 1.00 47.50 108 ASP A N 1
ATOM 836 C CA . ASP A 1 108 ? 17.045 -22.370 10.728 1.00 47.50 108 ASP A CA 1
ATOM 837 C C . ASP A 1 108 ? 18.501 -22.686 11.104 1.00 47.50 108 ASP A C 1
ATOM 839 O O . ASP A 1 108 ? 19.381 -22.743 10.247 1.00 47.50 108 ASP A O 1
ATOM 843 N N . ASP A 1 109 ? 18.758 -22.909 12.387 1.00 53.31 109 ASP A N 1
ATOM 844 C CA . ASP A 1 109 ? 19.973 -23.579 12.826 1.00 53.31 109 ASP A CA 1
ATOM 845 C C . ASP A 1 109 ? 19.620 -25.059 13.043 1.00 53.31 109 ASP A C 1
ATOM 847 O O . ASP A 1 109 ? 19.068 -25.458 14.066 1.00 53.31 109 ASP A O 1
ATOM 851 N N . ASP A 1 110 ? 19.943 -25.854 12.021 1.00 50.12 110 ASP A N 1
ATOM 852 C CA . ASP A 1 110 ? 20.068 -27.313 12.032 1.00 50.12 110 ASP A CA 1
ATOM 853 C C . ASP A 1 110 ? 18.779 -28.164 12.071 1.00 50.12 110 ASP A C 1
ATOM 855 O O . ASP A 1 110 ? 18.294 -28.597 13.111 1.00 50.12 110 ASP A O 1
ATOM 859 N N . GLY A 1 111 ? 18.336 -28.559 10.871 1.00 51.03 111 GLY A N 1
ATOM 860 C CA . GLY A 1 111 ? 17.940 -29.941 10.573 1.00 51.03 111 GLY A CA 1
ATOM 861 C C . GLY A 1 111 ? 16.744 -30.534 11.329 1.00 51.03 111 GLY A C 1
ATOM 862 O O . GLY A 1 111 ? 16.910 -31.244 12.311 1.00 51.03 111 GLY A O 1
ATOM 863 N N . ASP A 1 112 ? 15.567 -30.386 10.722 1.00 58.41 112 ASP A N 1
ATOM 864 C CA . ASP A 1 112 ? 14.451 -31.341 10.768 1.00 58.41 112 ASP A CA 1
ATOM 865 C C . ASP A 1 112 ? 13.931 -31.751 12.164 1.00 58.41 112 ASP A C 1
ATOM 867 O O . ASP A 1 112 ? 14.172 -32.849 12.669 1.00 58.41 112 ASP A O 1
ATOM 871 N N . VAL A 1 113 ? 13.093 -30.887 12.744 1.00 47.25 113 VAL A N 1
ATOM 872 C CA . VAL A 1 113 ? 11.987 -31.327 13.607 1.00 47.25 113 VAL A CA 1
ATOM 873 C C . VAL A 1 113 ? 10.772 -30.434 13.379 1.00 47.25 113 VAL A C 1
ATOM 875 O O . VAL A 1 113 ? 10.653 -29.351 13.941 1.00 47.25 113 VAL A O 1
ATOM 878 N N . GLY A 1 114 ? 9.855 -30.916 12.538 1.00 52.88 114 GLY A N 1
ATOM 879 C CA . GLY A 1 114 ? 8.446 -30.528 12.577 1.00 52.88 114 GLY A CA 1
ATOM 880 C C . GLY A 1 114 ? 8.163 -29.048 12.344 1.00 52.88 114 GLY A C 1
ATOM 881 O O . GLY A 1 114 ? 7.473 -28.439 13.158 1.00 52.88 114 GLY A O 1
ATOM 882 N N . LYS A 1 115 ? 8.615 -28.493 11.209 1.00 47.41 115 LYS A N 1
ATOM 883 C CA . LYS A 1 115 ? 8.008 -27.271 10.664 1.00 47.41 115 LYS A CA 1
ATOM 884 C C . LYS A 1 115 ? 6.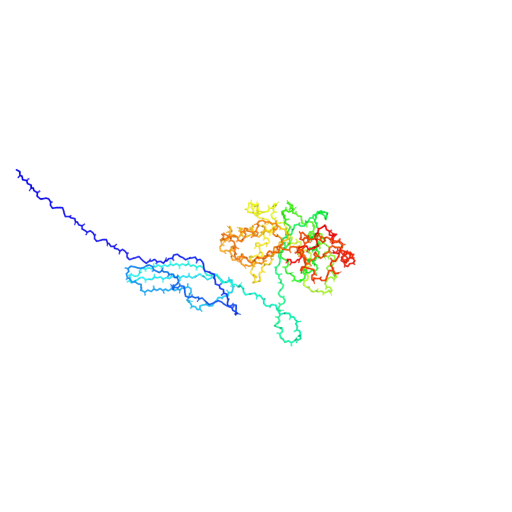502 -27.559 10.544 1.00 47.41 115 LYS A C 1
ATOM 886 O O . LYS A 1 115 ? 6.146 -28.444 9.757 1.00 47.41 115 LYS A O 1
ATOM 891 N N . PRO A 1 116 ? 5.609 -26.903 11.315 1.00 45.88 116 PRO A N 1
ATOM 892 C CA . PRO A 1 116 ? 4.196 -26.955 10.966 1.00 45.88 116 PRO A CA 1
ATOM 893 C C . PRO A 1 116 ? 4.116 -26.489 9.511 1.00 45.88 116 PRO A C 1
ATOM 895 O O . PRO A 1 116 ? 4.862 -25.568 9.166 1.00 45.88 116 PRO A O 1
ATOM 898 N N . PRO A 1 117 ? 3.331 -27.133 8.631 1.00 45.47 117 PRO A N 1
ATOM 899 C CA . PRO A 1 117 ? 3.188 -26.653 7.267 1.00 45.47 117 PRO A CA 1
ATOM 900 C C . PRO A 1 117 ? 2.795 -25.181 7.361 1.00 45.47 117 PRO A C 1
ATOM 902 O O . PRO A 1 117 ? 1.693 -24.854 7.795 1.00 45.47 117 PRO A O 1
ATOM 905 N N . VAL A 1 118 ? 3.743 -24.294 7.055 1.00 52.72 118 VAL A N 1
ATOM 906 C CA . VAL A 1 118 ? 3.432 -22.890 6.866 1.00 52.72 118 VAL A CA 1
ATOM 907 C C . VAL A 1 118 ? 2.698 -22.934 5.552 1.00 52.72 118 VAL A C 1
ATOM 909 O O . VAL A 1 118 ? 3.316 -23.101 4.502 1.00 52.72 118 VAL A O 1
ATOM 912 N N . GLU A 1 119 ? 1.373 -22.941 5.627 1.00 52.84 119 GLU A N 1
ATOM 913 C CA . GLU A 1 119 ? 0.563 -22.599 4.477 1.00 52.84 119 GLU A CA 1
ATOM 914 C C . GLU A 1 119 ? 1.169 -21.297 3.944 1.00 52.84 119 GLU A C 1
ATOM 916 O O . GLU A 1 119 ? 1.316 -20.332 4.699 1.00 52.84 119 GLU A O 1
ATOM 921 N N . GLU A 1 120 ? 1.691 -21.316 2.715 1.00 64.25 120 GLU A N 1
ATOM 922 C CA . GLU A 1 120 ? 2.300 -20.137 2.102 1.00 64.25 120 GLU A CA 1
ATOM 923 C C . GLU A 1 120 ? 1.186 -19.124 1.842 1.00 64.25 120 GLU A C 1
ATOM 925 O O . GLU A 1 120 ? 0.609 -19.038 0.760 1.00 64.25 120 GLU A O 1
ATOM 930 N N . ILE A 1 121 ? 0.826 -18.383 2.887 1.00 75.38 121 ILE A N 1
ATOM 931 C CA . ILE A 1 121 ? -0.179 -17.340 2.817 1.00 75.38 121 ILE A CA 1
ATOM 932 C C . ILE A 1 121 ? 0.477 -16.164 2.097 1.00 75.38 121 ILE A C 1
ATOM 934 O O . ILE A 1 121 ? 1.262 -15.408 2.682 1.00 75.38 121 ILE A O 1
ATOM 938 N N . ARG A 1 122 ? 0.148 -16.009 0.810 1.00 89.50 122 ARG A N 1
ATOM 939 C CA . ARG A 1 122 ? 0.481 -14.804 0.046 1.00 89.50 122 ARG A CA 1
ATOM 940 C C . ARG A 1 122 ? -0.137 -13.599 0.737 1.00 89.50 122 ARG A C 1
ATOM 942 O O . ARG A 1 122 ? -1.287 -13.632 1.187 1.00 89.50 122 ARG A O 1
ATOM 949 N N . ARG A 1 123 ? 0.647 -12.534 0.854 1.00 93.44 123 ARG A N 1
ATOM 950 C CA . ARG A 1 123 ? 0.204 -11.290 1.489 1.00 93.44 123 ARG A CA 1
ATOM 951 C C . ARG A 1 123 ? -0.568 -10.464 0.470 1.00 93.44 123 ARG A C 1
ATOM 953 O O . ARG A 1 123 ? -0.144 -10.368 -0.679 1.00 93.44 123 ARG A O 1
ATOM 960 N N . ARG A 1 124 ? -1.671 -9.867 0.917 1.00 97.81 124 ARG A N 1
ATOM 961 C CA . ARG A 1 124 ? -2.432 -8.864 0.168 1.00 97.81 124 ARG A CA 1
ATOM 962 C C . ARG A 1 124 ? -1.681 -7.545 0.254 1.00 97.81 124 ARG A C 1
ATOM 964 O O . ARG A 1 124 ? -1.444 -7.089 1.373 1.00 97.81 124 ARG A O 1
ATOM 971 N N . VAL A 1 125 ? -1.280 -6.970 -0.875 1.00 98.25 125 VAL A N 1
ATOM 972 C CA . VAL A 1 125 ? -0.409 -5.785 -0.905 1.00 98.25 125 VAL A CA 1
ATOM 973 C C . VAL A 1 125 ? -0.988 -4.699 -1.804 1.00 98.25 125 VAL A C 1
ATOM 975 O O .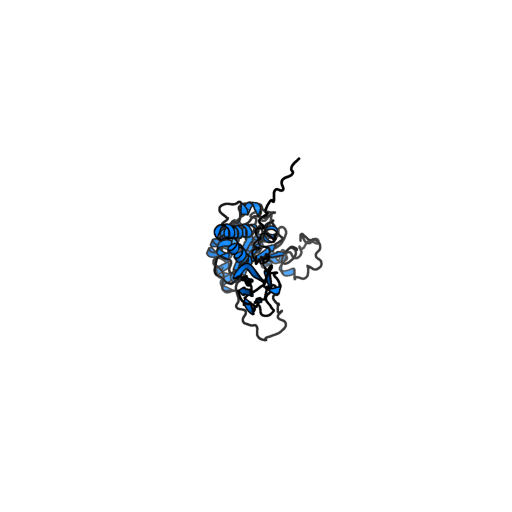 VAL A 1 125 ? -1.364 -4.963 -2.945 1.00 98.25 125 VAL A O 1
ATOM 978 N N . ILE A 1 126 ? -1.002 -3.466 -1.303 1.00 98.81 126 ILE A N 1
ATOM 979 C CA . ILE A 1 126 ? -1.150 -2.246 -2.098 1.00 98.81 126 ILE A CA 1
ATOM 980 C C . ILE A 1 126 ? 0.129 -1.425 -1.947 1.00 98.81 126 ILE A C 1
ATOM 982 O O . ILE A 1 126 ? 0.578 -1.182 -0.830 1.00 98.81 126 ILE A O 1
ATOM 986 N N . VAL A 1 127 ? 0.688 -0.979 -3.067 1.00 98.75 127 VAL A N 1
ATOM 987 C CA . VAL A 1 127 ? 1.879 -0.124 -3.102 1.00 98.75 127 VAL A CA 1
ATOM 988 C C . VAL A 1 127 ? 1.465 1.301 -3.445 1.00 98.75 127 VAL A C 1
ATOM 990 O O . VAL A 1 127 ? 0.789 1.510 -4.451 1.00 98.75 127 VAL A O 1
ATOM 993 N N . LEU A 1 128 ? 1.859 2.275 -2.624 1.00 98.69 128 LEU A N 1
ATOM 994 C CA . LEU A 1 128 ? 1.686 3.707 -2.877 1.00 98.69 128 LEU A CA 1
ATOM 995 C C . LEU A 1 128 ? 3.045 4.293 -3.259 1.00 98.69 128 LEU A C 1
ATOM 997 O O . LEU A 1 128 ? 3.934 4.350 -2.417 1.00 98.69 128 LEU A O 1
ATOM 1001 N N . THR A 1 129 ? 3.223 4.688 -4.514 1.00 97.75 129 THR A N 1
ATOM 1002 C CA . THR A 1 129 ? 4.532 5.033 -5.095 1.00 97.75 129 THR A CA 1
ATOM 1003 C C . THR A 1 129 ? 4.467 6.341 -5.854 1.00 97.75 129 THR A C 1
ATOM 1005 O O . THR A 1 129 ? 3.476 6.614 -6.528 1.00 97.75 129 THR A O 1
ATOM 1008 N N . ASP A 1 130 ? 5.512 7.154 -5.783 1.00 95.12 130 ASP A N 1
ATOM 1009 C CA . ASP A 1 130 ? 5.618 8.439 -6.472 1.00 95.12 130 ASP A CA 1
ATOM 1010 C C . ASP A 1 130 ? 6.687 8.418 -7.573 1.00 95.12 130 ASP A C 1
ATOM 1012 O O . ASP A 1 130 ? 7.546 9.296 -7.627 1.00 95.12 130 ASP A O 1
ATOM 1016 N N . PRO A 1 131 ? 6.625 7.470 -8.529 1.00 93.88 131 PRO A N 1
ATOM 1017 C CA . PRO A 1 131 ? 7.718 7.275 -9.456 1.00 93.88 131 PRO A CA 1
ATOM 1018 C C . PRO A 1 131 ? 7.872 8.485 -10.377 1.00 93.88 131 PRO A C 1
ATOM 1020 O O . PRO A 1 131 ? 6.932 8.936 -11.047 1.00 93.88 131 PRO A O 1
ATOM 1023 N N . ASN A 1 132 ? 9.096 8.992 -10.470 1.00 89.56 132 ASN A N 1
ATOM 1024 C CA . ASN A 1 132 ? 9.402 10.091 -11.368 1.00 89.56 132 ASN A CA 1
ATOM 1025 C C . ASN A 1 132 ? 9.505 9.639 -12.833 1.00 89.56 132 ASN A C 1
ATOM 1027 O O . ASN A 1 132 ? 10.134 8.634 -13.161 1.00 89.56 132 ASN A O 1
ATOM 1031 N N . VAL A 1 133 ? 8.964 10.445 -13.750 1.00 87.88 133 VAL A N 1
ATOM 1032 C CA . VAL A 1 133 ? 9.185 10.275 -15.200 1.00 87.88 133 VAL A CA 1
ATOM 1033 C C . VAL A 1 133 ? 10.550 10.793 -15.658 1.00 87.88 133 VAL A C 1
ATOM 1035 O O . VAL A 1 133 ? 11.004 10.452 -16.747 1.00 87.88 133 VAL A O 1
ATOM 1038 N N . ASP A 1 134 ? 11.208 11.635 -14.853 1.00 84.88 134 ASP A N 1
ATOM 1039 C CA . ASP A 1 134 ? 12.569 12.106 -15.108 1.00 84.88 134 ASP A CA 1
ATOM 1040 C C . ASP A 1 134 ? 13.564 11.329 -14.229 1.00 84.88 134 ASP A C 1
ATOM 1042 O O . ASP A 1 134 ? 13.752 11.691 -13.062 1.00 84.88 134 ASP A O 1
ATOM 1046 N N . PRO A 1 135 ? 14.260 10.313 -14.775 1.00 74.31 135 PRO A N 1
ATOM 1047 C CA . PRO A 1 135 ? 15.197 9.493 -14.005 1.00 74.31 135 PRO A CA 1
ATOM 1048 C C . PRO A 1 135 ? 16.411 10.284 -13.487 1.00 74.31 135 PRO A C 1
ATOM 1050 O O . PRO A 1 135 ? 17.167 9.795 -12.652 1.00 74.31 135 PRO A O 1
ATOM 1053 N N . ASN A 1 136 ? 16.623 11.523 -13.955 1.00 77.94 136 ASN A N 1
ATOM 1054 C CA . ASN A 1 136 ? 17.675 12.395 -13.428 1.00 77.94 136 ASN A CA 1
ATOM 1055 C C . ASN A 1 136 ? 17.270 13.100 -12.127 1.00 77.94 136 ASN A C 1
ATOM 1057 O O . ASN A 1 136 ? 18.132 13.705 -11.475 1.00 77.94 136 ASN A O 1
ATOM 1061 N N . LYS A 1 137 ? 15.982 13.076 -11.766 1.00 79.38 137 LYS A N 1
ATOM 1062 C CA . LYS A 1 137 ? 15.483 13.620 -10.500 1.00 79.38 137 LYS A CA 1
ATOM 1063 C C . LYS A 1 137 ? 15.463 12.563 -9.417 1.00 79.38 137 LYS A C 1
ATOM 1065 O O . LYS A 1 137 ? 15.950 12.835 -8.337 1.00 79.38 137 LYS A O 1
ATOM 1070 N N . GLU A 1 138 ? 14.961 11.382 -9.717 1.00 82.25 138 GLU A N 1
ATOM 1071 C CA . GLU A 1 138 ? 14.844 10.269 -8.782 1.00 82.25 138 GLU A CA 1
ATOM 1072 C C . GLU A 1 138 ? 14.699 8.992 -9.606 1.00 82.25 138 GLU A C 1
ATOM 1074 O O . GLU A 1 138 ? 14.159 9.032 -10.714 1.00 82.25 138 GLU A O 1
ATOM 1079 N N . SER A 1 139 ? 15.243 7.884 -9.108 1.00 87.94 139 SER A N 1
ATOM 1080 C CA . SER A 1 139 ? 15.247 6.633 -9.860 1.00 87.94 139 SER A CA 1
ATOM 1081 C C . SER A 1 139 ? 14.947 5.381 -9.038 1.00 87.94 139 SER A C 1
ATOM 1083 O O . SER A 1 139 ? 14.782 4.320 -9.635 1.00 87.94 139 SER A O 1
ATOM 1085 N N . ASP A 1 140 ? 14.832 5.471 -7.713 1.00 87.88 140 ASP A N 1
ATOM 1086 C CA . ASP A 1 140 ? 14.624 4.333 -6.817 1.00 87.88 140 ASP A CA 1
ATOM 1087 C C . ASP A 1 140 ? 13.226 3.722 -6.888 1.00 87.88 140 ASP A C 1
ATOM 1089 O O . ASP A 1 140 ? 13.171 2.498 -6.985 1.00 87.88 140 ASP A O 1
ATOM 1093 N N . ASP A 1 141 ? 12.136 4.489 -6.978 1.00 93.56 141 ASP A N 1
ATOM 1094 C CA . ASP A 1 141 ? 10.797 3.912 -7.187 1.00 93.56 141 ASP A CA 1
ATOM 1095 C C . ASP A 1 141 ? 10.741 3.045 -8.448 1.00 93.56 141 ASP A C 1
ATOM 1097 O O . ASP A 1 141 ? 10.213 1.933 -8.429 1.00 93.56 141 ASP A O 1
ATOM 1101 N N . LYS A 1 142 ? 11.350 3.501 -9.555 1.00 94.19 142 LYS A N 1
ATOM 1102 C CA . LYS A 1 142 ? 11.399 2.714 -10.799 1.00 94.19 142 LYS A CA 1
ATOM 1103 C C . LYS A 1 142 ? 12.228 1.436 -10.626 1.00 94.19 142 LYS A C 1
ATOM 1105 O O . LYS A 1 142 ? 11.837 0.388 -11.137 1.00 94.19 142 LYS A O 1
ATOM 1110 N N . MET A 1 143 ? 13.331 1.483 -9.875 1.00 93.81 143 MET A N 1
ATOM 1111 C CA . MET A 1 143 ? 14.090 0.272 -9.529 1.00 93.81 143 MET A CA 1
ATOM 1112 C C . MET A 1 143 ? 13.264 -0.691 -8.660 1.00 93.81 143 MET A C 1
ATOM 1114 O O . MET A 1 143 ? 13.204 -1.885 -8.958 1.00 93.81 143 MET A O 1
ATOM 1118 N N . SER A 1 144 ? 12.586 -0.170 -7.634 1.00 94.94 144 SER A N 1
ATOM 1119 C CA . SER A 1 144 ? 11.732 -0.937 -6.723 1.00 94.94 144 SER A CA 1
ATOM 1120 C C . SER A 1 144 ? 10.541 -1.559 -7.460 1.00 94.94 144 SER A C 1
ATOM 1122 O O . SER A 1 144 ? 10.208 -2.717 -7.215 1.00 94.94 144 SER A O 1
ATOM 1124 N N . LEU A 1 145 ? 9.949 -0.860 -8.438 1.00 98.06 145 LEU A N 1
ATOM 1125 C CA . LEU A 1 145 ? 8.915 -1.403 -9.327 1.00 98.06 145 LEU A CA 1
ATOM 1126 C C . LEU A 1 145 ? 9.438 -2.596 -10.138 1.00 98.06 145 LEU A C 1
ATOM 1128 O O . LEU A 1 145 ? 8.768 -3.626 -10.204 1.00 98.06 145 LEU A O 1
ATOM 1132 N N . VAL A 1 146 ? 10.644 -2.508 -10.714 1.00 97.50 146 VAL A N 1
ATOM 1133 C CA . VAL A 1 146 ? 11.263 -3.639 -11.432 1.00 97.50 146 VAL A CA 1
ATOM 1134 C C . VAL A 1 146 ? 11.447 -4.844 -10.505 1.00 97.50 146 VAL A C 1
ATOM 1136 O O . VAL A 1 146 ? 11.118 -5.970 -10.895 1.00 97.50 146 VAL A O 1
ATOM 1139 N N . ARG A 1 147 ? 11.918 -4.635 -9.267 1.00 95.88 147 ARG A N 1
ATOM 1140 C CA . ARG A 1 147 ? 12.016 -5.717 -8.276 1.00 95.88 147 ARG A CA 1
ATOM 1141 C C . ARG A 1 147 ? 10.643 -6.278 -7.921 1.00 95.88 147 ARG A C 1
ATOM 1143 O O . ARG A 1 147 ? 10.486 -7.495 -7.932 1.00 95.88 147 ARG A O 1
ATOM 1150 N N . LEU A 1 148 ? 9.646 -5.434 -7.667 1.00 97.69 148 LEU A N 1
ATOM 1151 C CA . LEU A 1 148 ? 8.280 -5.866 -7.367 1.00 97.69 148 LEU A CA 1
ATOM 1152 C C . LEU A 1 148 ? 7.736 -6.789 -8.465 1.00 97.69 148 LEU A C 1
ATOM 1154 O O . LEU A 1 148 ? 7.181 -7.840 -8.154 1.00 97.69 148 LEU A O 1
ATOM 1158 N N . MET A 1 149 ? 7.961 -6.464 -9.744 1.00 98.44 149 MET A N 1
ATOM 1159 C CA . MET A 1 149 ? 7.545 -7.327 -10.856 1.00 98.44 149 MET A CA 1
ATOM 1160 C C . MET A 1 149 ? 8.192 -8.716 -10.791 1.00 98.44 149 MET A C 1
ATOM 1162 O O . MET A 1 149 ? 7.507 -9.717 -11.012 1.00 98.44 149 MET A O 1
ATOM 1166 N N . LEU A 1 150 ? 9.480 -8.792 -10.439 1.00 96.06 150 LEU A N 1
ATOM 1167 C CA . LEU A 1 150 ? 10.233 -10.045 -10.290 1.00 96.06 150 LEU A CA 1
ATOM 1168 C C . LEU A 1 150 ? 9.838 -10.874 -9.058 1.00 96.06 150 LEU A C 1
ATOM 1170 O O . LEU A 1 150 ? 10.199 -12.044 -9.004 1.00 96.06 150 LEU A O 1
ATOM 1174 N N . TYR A 1 151 ? 9.111 -10.296 -8.101 1.00 96.19 151 TYR A N 1
ATOM 1175 C CA . TYR A 1 151 ? 8.622 -10.973 -6.891 1.00 96.19 151 TYR A CA 1
ATOM 1176 C C . TYR A 1 151 ? 7.088 -11.024 -6.819 1.00 96.19 151 TYR A C 1
ATOM 1178 O O . TYR A 1 151 ? 6.511 -11.464 -5.827 1.00 96.19 151 TYR A O 1
ATOM 1186 N N . SER A 1 152 ? 6.399 -10.594 -7.876 1.00 97.56 152 SER A N 1
ATOM 1187 C CA . SER A 1 152 ? 4.938 -10.475 -7.902 1.00 97.56 152 SER A CA 1
ATOM 1188 C C . SER A 1 152 ? 4.208 -11.816 -7.743 1.00 97.56 152 SER A C 1
ATOM 1190 O O . SER A 1 152 ? 3.036 -11.846 -7.370 1.00 97.56 152 SER A O 1
ATOM 1192 N N . ASN A 1 153 ? 4.887 -12.946 -7.959 1.00 95.44 153 ASN A N 1
ATOM 1193 C CA . ASN A 1 153 ? 4.352 -14.273 -7.664 1.00 95.44 153 ASN A CA 1
ATOM 1194 C C . ASN A 1 153 ? 4.194 -14.566 -6.161 1.00 95.44 153 ASN A C 1
ATOM 1196 O O . ASN A 1 153 ? 3.422 -15.453 -5.802 1.00 95.44 153 ASN A O 1
ATOM 1200 N N . GLU A 1 154 ? 4.881 -13.825 -5.292 1.00 94.88 154 GLU A N 1
ATOM 1201 C CA . GLU A 1 154 ? 4.855 -14.016 -3.834 1.00 94.88 154 GLU A CA 1
ATOM 1202 C C . GLU A 1 154 ? 3.737 -13.208 -3.147 1.00 94.88 154 GLU A C 1
ATOM 1204 O O . GLU A 1 154 ? 3.390 -13.452 -1.988 1.00 94.88 154 GLU A O 1
ATOM 1209 N N . PHE A 1 155 ? 3.119 -12.269 -3.871 1.00 95.94 155 PHE A N 1
ATOM 1210 C CA . PHE A 1 155 ? 2.130 -11.331 -3.334 1.00 95.94 155 PHE A CA 1
ATOM 1211 C C . PHE A 1 155 ? 0.822 -11.367 -4.111 1.00 95.94 155 PHE A C 1
ATOM 1213 O O . PHE A 1 155 ? 0.827 -11.450 -5.337 1.00 95.94 155 PHE A O 1
ATOM 1220 N N . ASP A 1 156 ? -0.297 -11.221 -3.411 1.00 97.50 156 ASP A N 1
ATOM 1221 C CA . ASP A 1 156 ? -1.558 -10.847 -4.040 1.00 97.50 156 ASP A CA 1
ATOM 1222 C C . ASP A 1 156 ? -1.595 -9.314 -4.120 1.00 97.50 156 ASP A C 1
ATOM 1224 O O . ASP A 1 156 ? -1.992 -8.629 -3.178 1.00 97.50 156 ASP A O 1
ATOM 1228 N N . ILE A 1 157 ? -1.089 -8.771 -5.230 1.00 98.50 157 ILE A N 1
ATOM 1229 C CA . ILE A 1 157 ? -1.066 -7.323 -5.470 1.00 98.50 157 ILE A CA 1
ATOM 1230 C C . ILE A 1 157 ? -2.492 -6.863 -5.786 1.00 98.50 157 ILE A C 1
ATOM 1232 O O . ILE A 1 157 ? -3.074 -7.269 -6.791 1.00 98.50 157 ILE A O 1
ATOM 1236 N N . GLU A 1 158 ? -3.054 -6.015 -4.934 1.00 98.69 158 GLU A N 1
ATOM 1237 C CA . GLU A 1 158 ? -4.408 -5.457 -5.065 1.00 98.69 158 GLU A CA 1
ATOM 1238 C C . GLU A 1 158 ? -4.405 -3.985 -5.485 1.00 98.69 158 GLU A C 1
ATOM 1240 O O . GLU A 1 158 ? -5.459 -3.417 -5.767 1.00 98.69 158 GLU A O 1
ATOM 1245 N N . GLY A 1 159 ? -3.225 -3.367 -5.558 1.00 98.69 159 GLY A N 1
ATOM 1246 C CA . GLY A 1 159 ? -3.083 -1.988 -5.995 1.00 98.69 159 GLY A CA 1
ATOM 1247 C C . GLY A 1 159 ? -1.634 -1.584 -6.230 1.00 98.69 159 GLY A C 1
ATOM 1248 O O . GLY A 1 159 ? -0.761 -1.902 -5.424 1.00 98.69 159 GLY A O 1
ATOM 1249 N N . ILE A 1 160 ? -1.395 -0.843 -7.309 1.00 98.81 160 ILE A N 1
ATOM 1250 C CA . ILE A 1 160 ? -0.171 -0.063 -7.520 1.00 98.81 160 ILE A CA 1
ATOM 1251 C C . ILE A 1 160 ? -0.617 1.368 -7.810 1.00 98.81 160 ILE A C 1
ATOM 1253 O O . ILE A 1 160 ? -1.143 1.676 -8.879 1.00 98.81 160 ILE A O 1
ATOM 1257 N N . VAL A 1 161 ? -0.506 2.232 -6.811 1.00 98.81 161 VAL A N 1
ATOM 1258 C CA . VAL A 1 161 ? -1.111 3.560 -6.823 1.00 98.81 161 VAL A CA 1
ATOM 1259 C C . VAL A 1 161 ? -0.021 4.604 -7.001 1.00 98.81 161 VAL A C 1
ATOM 1261 O O . VAL A 1 161 ? 0.827 4.761 -6.130 1.00 98.81 161 VAL A O 1
ATOM 1264 N N . ALA A 1 162 ? -0.080 5.346 -8.106 1.00 98.44 162 ALA A N 1
ATOM 1265 C CA . ALA A 1 162 ? 0.774 6.501 -8.340 1.00 98.44 162 ALA A CA 1
ATOM 1266 C C . ALA A 1 162 ? 0.318 7.687 -7.478 1.00 98.44 162 ALA A C 1
ATOM 1268 O O . ALA A 1 162 ? -0.806 8.185 -7.628 1.00 98.44 162 ALA A O 1
ATOM 1269 N N . THR A 1 163 ? 1.192 8.159 -6.600 1.00 97.12 163 THR A N 1
ATOM 1270 C CA . THR A 1 163 ? 0.954 9.235 -5.637 1.00 97.12 163 THR A CA 1
ATOM 1271 C C . THR A 1 163 ? 1.885 10.421 -5.874 1.00 97.12 163 THR A C 1
ATOM 1273 O O . THR A 1 163 ? 2.733 10.404 -6.763 1.00 97.12 163 THR A O 1
ATOM 1276 N N . CYS A 1 164 ? 1.677 11.487 -5.102 1.00 92.75 164 CYS A N 1
ATOM 1277 C CA . CYS A 1 164 ? 2.660 12.553 -4.921 1.00 92.75 164 CYS A CA 1
ATOM 1278 C C . CYS A 1 164 ? 3.630 12.190 -3.778 1.00 92.75 164 CYS A C 1
ATOM 1280 O O . CYS A 1 164 ? 3.558 11.090 -3.241 1.00 92.75 164 CYS A O 1
ATOM 1282 N N . SER A 1 165 ? 4.483 13.133 -3.380 1.00 87.81 165 SER A N 1
ATOM 1283 C CA . SER A 1 165 ? 5.265 13.155 -2.135 1.00 87.81 165 SER A CA 1
ATOM 1284 C C . SER A 1 165 ? 5.710 14.586 -1.813 1.00 87.81 165 SER A C 1
ATOM 1286 O O . SER A 1 165 ? 5.475 15.515 -2.597 1.00 87.81 165 SER A O 1
ATOM 1288 N N . HIS A 1 166 ? 6.406 14.795 -0.688 1.00 85.69 166 HIS A N 1
ATOM 1289 C CA . HIS A 1 166 ? 6.998 16.103 -0.387 1.00 85.69 166 HIS A CA 1
ATOM 1290 C C . HIS A 1 166 ? 8.092 16.522 -1.389 1.00 85.69 166 HIS A C 1
ATOM 1292 O O . HIS A 1 166 ? 8.448 17.706 -1.439 1.00 85.69 166 HIS A O 1
ATOM 1298 N N . ASN A 1 167 ? 8.646 15.572 -2.158 1.00 83.12 167 ASN A N 1
ATOM 1299 C CA . ASN A 1 167 ? 9.653 15.795 -3.200 1.00 83.12 167 ASN A CA 1
ATOM 1300 C C . ASN A 1 167 ? 9.043 15.852 -4.610 1.00 83.12 167 ASN A C 1
ATOM 1302 O O . ASN A 1 167 ? 9.620 16.495 -5.495 1.00 83.12 167 ASN A O 1
ATOM 1306 N N . LEU A 1 168 ? 7.869 15.246 -4.817 1.00 85.44 168 LEU A N 1
ATOM 1307 C CA . LEU A 1 168 ? 7.176 15.189 -6.098 1.00 85.44 168 LEU A CA 1
ATOM 1308 C C . LEU A 1 168 ? 5.686 15.542 -5.961 1.00 85.44 168 LEU A C 1
ATOM 1310 O O . LEU A 1 168 ? 4.838 14.710 -5.676 1.00 85.44 168 LEU A O 1
ATOM 1314 N N . TYR A 1 169 ? 5.320 16.785 -6.275 1.00 86.38 169 TYR A N 1
ATOM 1315 C CA . TYR A 1 169 ? 3.924 17.267 -6.231 1.00 86.38 169 TYR A CA 1
ATOM 1316 C C . TYR A 1 169 ? 3.096 16.867 -7.470 1.00 86.38 169 TYR A C 1
ATOM 1318 O O . TYR A 1 169 ? 2.135 17.542 -7.835 1.00 86.38 169 TYR A O 1
ATOM 1326 N N . ALA A 1 170 ? 3.513 15.814 -8.166 1.00 89.62 170 ALA A N 1
ATOM 1327 C CA . ALA A 1 170 ? 2.855 15.255 -9.338 1.00 89.62 170 ALA A CA 1
ATOM 1328 C C . ALA A 1 170 ? 2.783 13.731 -9.185 1.00 89.62 170 ALA A C 1
ATOM 1330 O O . ALA A 1 170 ? 3.477 13.170 -8.350 1.00 89.62 170 ALA A O 1
ATOM 1331 N N . ARG A 1 171 ? 1.937 13.073 -9.974 1.00 93.94 171 ARG A N 1
ATOM 1332 C CA . ARG A 1 171 ? 1.714 11.622 -9.933 1.00 93.94 171 ARG A CA 1
ATOM 1333 C C . ARG A 1 171 ? 1.740 11.084 -11.358 1.00 93.94 171 ARG A C 1
ATOM 1335 O O . ARG A 1 171 ? 1.069 11.650 -12.224 1.00 93.94 171 ARG A O 1
ATOM 1342 N N . TYR A 1 172 ? 2.510 10.026 -11.594 1.00 95.31 172 TYR A N 1
ATOM 1343 C CA . TYR A 1 172 ? 2.723 9.461 -12.925 1.00 95.31 172 TYR A CA 1
ATOM 1344 C C . TYR A 1 172 ? 2.505 7.956 -12.900 1.00 95.31 172 TYR A C 1
ATOM 1346 O O . TYR A 1 172 ? 3.113 7.238 -12.113 1.00 95.31 172 TYR A O 1
ATOM 1354 N N . THR A 1 173 ? 1.639 7.473 -13.782 1.00 97.06 173 THR A N 1
ATOM 1355 C CA . THR A 1 173 ? 1.417 6.030 -13.962 1.00 97.06 173 THR A CA 1
ATOM 1356 C C . THR A 1 173 ? 2.335 5.440 -15.020 1.00 97.06 173 THR A C 1
ATOM 1358 O O . THR A 1 173 ? 2.506 4.230 -15.083 1.00 97.06 173 THR A O 1
ATOM 1361 N N . GLU A 1 174 ? 2.928 6.286 -15.859 1.00 97.06 174 GLU A N 1
ATOM 1362 C CA . GLU A 1 174 ? 3.780 5.893 -16.972 1.00 97.06 174 GLU A CA 1
ATOM 1363 C C . GLU A 1 174 ? 4.937 4.987 -16.520 1.00 97.06 174 GLU A C 1
ATOM 1365 O O . GLU A 1 174 ? 5.047 3.898 -17.076 1.00 97.06 174 GLU A O 1
ATOM 1370 N N . PRO A 1 175 ? 5.709 5.301 -15.456 1.00 96.94 175 PRO A N 1
ATOM 1371 C CA . PRO A 1 175 ? 6.763 4.395 -14.993 1.00 96.94 175 PRO A CA 1
ATOM 1372 C C . PRO A 1 175 ? 6.242 3.040 -14.484 1.00 96.94 175 PRO A C 1
ATOM 1374 O O . PRO A 1 175 ? 6.938 2.032 -14.597 1.00 96.94 175 PRO A O 1
ATOM 1377 N N . ILE A 1 176 ? 5.019 3.000 -13.938 1.00 98.62 176 ILE A N 1
ATOM 1378 C CA . ILE A 1 176 ? 4.374 1.751 -13.505 1.00 98.62 176 ILE A CA 1
ATOM 1379 C C . ILE A 1 176 ? 4.025 0.908 -14.733 1.00 98.62 176 ILE A C 1
ATOM 1381 O O . ILE A 1 176 ? 4.321 -0.287 -14.771 1.00 98.62 176 ILE A O 1
ATOM 1385 N N . TYR A 1 177 ? 3.429 1.525 -15.757 1.00 98.69 177 TYR A N 1
ATOM 1386 C CA . TYR A 1 177 ? 3.092 0.833 -16.997 1.00 98.69 177 TYR A CA 1
ATOM 1387 C C . TYR A 1 177 ? 4.332 0.353 -17.749 1.00 98.69 177 TYR A C 1
ATOM 1389 O O . TYR A 1 177 ? 4.322 -0.787 -18.201 1.00 98.69 177 TYR A O 1
ATOM 1397 N N . ASP A 1 178 ? 5.413 1.136 -17.795 1.00 98.38 178 ASP A N 1
ATOM 1398 C CA . ASP A 1 178 ? 6.694 0.706 -18.372 1.00 98.38 178 ASP A CA 1
ATOM 1399 C C . ASP A 1 178 ? 7.192 -0.594 -17.708 1.00 98.38 178 ASP A C 1
ATOM 1401 O O . ASP A 1 178 ? 7.550 -1.563 -18.386 1.00 98.38 178 ASP A O 1
ATOM 1405 N N . ALA A 1 179 ? 7.157 -0.656 -16.370 1.00 98.56 179 ALA A N 1
ATOM 1406 C CA . ALA A 1 179 ? 7.558 -1.846 -15.621 1.00 98.56 179 ALA A CA 1
ATOM 1407 C C . ALA A 1 179 ? 6.637 -3.049 -15.900 1.00 98.56 179 ALA A C 1
ATOM 1409 O O . ALA A 1 179 ? 7.124 -4.171 -16.067 1.00 98.56 179 ALA A O 1
ATOM 1410 N N . ILE A 1 180 ? 5.319 -2.833 -15.992 1.00 98.88 180 ILE A N 1
ATOM 1411 C CA . ILE A 1 180 ? 4.349 -3.891 -16.312 1.00 98.88 180 ILE A CA 1
ATOM 1412 C C . ILE A 1 180 ? 4.521 -4.391 -17.757 1.00 98.88 180 ILE A C 1
ATOM 1414 O O . ILE A 1 180 ? 4.456 -5.597 -18.001 1.00 98.88 180 ILE A O 1
ATOM 1418 N N . ASP A 1 181 ? 4.782 -3.503 -18.713 1.00 98.88 181 ASP A N 1
ATOM 1419 C CA . ASP A 1 181 ? 5.010 -3.844 -20.121 1.00 98.88 181 ASP A CA 1
ATOM 1420 C C . ASP A 1 181 ? 6.301 -4.661 -20.293 1.00 98.88 181 ASP A C 1
ATOM 1422 O O . ASP A 1 181 ? 6.351 -5.633 -21.056 1.00 98.88 181 ASP A O 1
ATOM 1426 N N . ALA A 1 182 ? 7.354 -4.316 -19.549 1.00 98.75 182 ALA A N 1
ATOM 1427 C CA . ALA A 1 182 ? 8.578 -5.106 -19.488 1.00 98.75 182 ALA A CA 1
ATOM 1428 C C . ALA A 1 182 ? 8.359 -6.463 -18.793 1.00 98.75 182 ALA A C 1
ATOM 1430 O O . ALA A 1 182 ? 8.856 -7.495 -19.261 1.00 98.75 182 ALA A O 1
ATOM 1431 N N . PHE A 1 183 ? 7.577 -6.489 -17.711 1.00 98.75 183 PHE A N 1
ATOM 1432 C CA . PHE A 1 183 ? 7.181 -7.719 -17.027 1.00 98.75 183 PHE A CA 1
ATOM 1433 C C . PHE A 1 183 ? 6.410 -8.661 -17.949 1.00 98.75 183 PHE A C 1
ATOM 1435 O O . PHE A 1 183 ? 6.730 -9.846 -18.006 1.00 98.75 183 PHE A O 1
ATOM 1442 N N . GLU A 1 184 ? 5.449 -8.154 -18.722 1.00 98.75 184 GLU A N 1
ATOM 1443 C CA . GLU A 1 184 ? 4.667 -8.949 -19.670 1.00 98.75 184 GLU A CA 1
ATOM 1444 C C . GLU A 1 184 ? 5.561 -9.686 -20.673 1.00 98.75 184 GLU A C 1
ATOM 1446 O O . GLU A 1 184 ? 5.373 -10.877 -20.934 1.00 98.75 184 GLU A O 1
ATOM 1451 N N . GLN A 1 185 ? 6.583 -9.000 -21.186 1.00 98.56 185 GLN A N 1
ATOM 1452 C CA . GLN A 1 185 ? 7.559 -9.590 -22.099 1.00 98.56 185 GLN A CA 1
ATOM 1453 C C . GLN A 1 185 ? 8.446 -10.641 -21.411 1.00 98.56 185 GLN A C 1
ATOM 1455 O O . GLN A 1 185 ? 8.838 -11.627 -22.040 1.00 98.56 185 GLN A O 1
ATOM 1460 N N . ALA A 1 186 ? 8.759 -10.461 -20.125 1.00 97.56 186 ALA A N 1
ATOM 1461 C CA . ALA A 1 186 ? 9.547 -11.406 -19.333 1.00 97.56 186 ALA A CA 1
ATOM 1462 C C . ALA A 1 186 ? 8.725 -12.604 -18.812 1.00 97.56 186 ALA A C 1
ATOM 1464 O O . ALA A 1 186 ? 9.288 -13.671 -18.546 1.00 97.56 186 ALA A O 1
ATOM 1465 N N . LEU A 1 187 ? 7.401 -12.462 -18.702 1.00 95.62 187 LEU A N 1
ATOM 1466 C CA . LEU A 1 187 ? 6.494 -13.418 -18.066 1.00 95.62 187 LEU A CA 1
ATOM 1467 C C . LEU A 1 187 ? 6.576 -14.853 -18.626 1.00 95.62 187 LEU A C 1
ATOM 1469 O O . LEU A 1 187 ? 6.570 -15.789 -17.821 1.00 95.62 187 LEU A O 1
ATOM 1473 N N . PRO A 1 188 ? 6.700 -15.097 -19.951 1.00 95.06 188 PRO A N 1
ATOM 1474 C CA . PRO A 1 188 ? 6.883 -16.453 -20.472 1.00 95.06 188 PRO A CA 1
ATOM 1475 C C . PRO A 1 188 ? 8.137 -17.145 -19.932 1.00 95.06 188 PRO A C 1
ATOM 1477 O O . PRO A 1 188 ? 8.138 -18.363 -19.775 1.00 95.06 188 PRO A O 1
ATOM 1480 N N . ASN A 1 189 ? 9.195 -16.381 -19.640 1.00 92.69 189 ASN A N 1
ATOM 1481 C CA . ASN A 1 189 ? 10.407 -16.926 -19.045 1.00 92.69 189 ASN A CA 1
ATOM 1482 C C . ASN A 1 189 ? 10.235 -17.151 -17.538 1.00 92.69 189 ASN A C 1
ATOM 1484 O O . ASN A 1 189 ? 10.540 -18.233 -17.047 1.00 92.69 189 ASN A O 1
ATOM 1488 N N . LEU A 1 190 ? 9.680 -16.169 -16.818 1.00 90.25 190 LEU A N 1
ATOM 1489 C CA . LEU A 1 190 ? 9.445 -16.239 -15.368 1.00 90.25 190 LEU A CA 1
ATOM 1490 C C . LEU A 1 190 ? 8.582 -17.447 -14.966 1.00 90.25 190 LEU A C 1
ATOM 1492 O O . LEU A 1 190 ? 8.878 -18.128 -13.983 1.00 90.25 190 LEU A O 1
ATOM 1496 N N . LYS A 1 191 ? 7.587 -17.798 -15.790 1.00 90.00 191 LYS A N 1
ATOM 1497 C CA . LYS A 1 191 ? 6.739 -18.991 -15.608 1.00 90.00 191 LYS A CA 1
ATOM 1498 C C . LYS A 1 191 ? 7.497 -20.325 -15.635 1.00 90.00 191 LYS A C 1
ATOM 1500 O O . LYS A 1 191 ? 6.950 -21.326 -15.185 1.00 90.00 191 LYS A O 1
ATOM 1505 N N . ASN A 1 192 ? 8.736 -20.361 -16.132 1.00 88.88 192 ASN A N 1
ATOM 1506 C CA . ASN A 1 192 ? 9.586 -21.555 -16.055 1.00 88.88 192 ASN A CA 1
ATOM 1507 C C . ASN A 1 192 ? 10.284 -21.703 -14.692 1.00 88.88 192 ASN A C 1
ATOM 1509 O O . ASN A 1 192 ? 10.821 -22.771 -14.407 1.00 88.88 192 ASN A O 1
ATOM 1513 N N . HIS A 1 193 ? 10.306 -20.647 -13.873 1.00 84.94 193 HIS A N 1
ATOM 1514 C CA . HIS A 1 193 ? 11.035 -20.597 -12.603 1.00 84.94 193 HIS A CA 1
ATOM 1515 C C . HIS A 1 193 ? 10.124 -20.709 -11.376 1.00 84.94 193 HIS A C 1
ATOM 1517 O O . HIS A 1 193 ? 10.553 -21.256 -10.364 1.00 84.94 193 HIS A O 1
ATOM 1523 N N . ALA A 1 194 ? 8.883 -20.224 -11.463 1.00 89.00 194 ALA A N 1
ATOM 1524 C CA . ALA A 1 194 ? 7.907 -20.271 -10.375 1.00 89.00 194 ALA A CA 1
ATOM 1525 C C . ALA A 1 194 ? 6.459 -20.245 -10.902 1.00 89.00 194 ALA A C 1
ATOM 1527 O O . ALA A 1 194 ? 6.216 -19.893 -12.060 1.00 89.00 194 ALA A O 1
ATOM 1528 N N . GLY A 1 195 ? 5.501 -20.620 -10.049 1.00 87.25 195 GLY A N 1
ATOM 1529 C CA . GLY A 1 195 ? 4.061 -20.473 -10.297 1.00 87.25 195 GLY A CA 1
ATOM 1530 C C . GLY A 1 195 ? 3.519 -19.114 -9.835 1.00 87.25 195 GLY A C 1
ATOM 1531 O O . GLY A 1 195 ? 4.289 -18.221 -9.522 1.00 87.25 195 GLY A O 1
ATOM 1532 N N . ASN A 1 196 ? 2.192 -18.963 -9.776 1.00 92.38 196 ASN A N 1
ATOM 1533 C CA . ASN A 1 196 ? 1.477 -17.849 -9.116 1.00 92.38 196 ASN A CA 1
ATOM 1534 C C . ASN A 1 196 ? 1.738 -16.415 -9.621 1.00 92.38 196 ASN A C 1
ATOM 1536 O O . ASN A 1 196 ? 1.271 -15.451 -9.012 1.00 92.38 196 ASN A O 1
ATOM 1540 N N . TRP A 1 197 ? 2.408 -16.254 -10.761 1.00 96.19 197 TRP A N 1
ATOM 1541 C CA . TRP A 1 197 ? 2.582 -14.949 -11.397 1.00 96.19 197 TRP A CA 1
ATOM 1542 C C . TRP A 1 197 ? 1.238 -14.307 -11.785 1.00 96.19 197 TRP A C 1
ATOM 1544 O O . TRP A 1 197 ? 0.426 -14.972 -12.444 1.00 96.19 197 TRP A O 1
ATOM 1554 N N . PRO A 1 198 ? 1.007 -13.021 -11.462 1.00 97.94 198 PRO A N 1
ATOM 1555 C CA . PRO A 1 198 ? -0.138 -12.283 -11.982 1.00 97.94 198 PRO A CA 1
ATOM 1556 C C . PRO A 1 198 ? -0.029 -12.091 -13.501 1.00 97.94 198 PRO A C 1
ATOM 1558 O O . PRO A 1 198 ? 1.045 -12.201 -14.100 1.00 97.94 198 PRO A O 1
ATOM 1561 N N . THR A 1 199 ? -1.154 -11.795 -14.151 1.00 98.56 199 THR A N 1
ATOM 1562 C CA . THR A 1 199 ? -1.131 -11.330 -15.542 1.00 98.56 199 THR A CA 1
ATOM 1563 C C . THR A 1 199 ? -0.815 -9.839 -15.586 1.00 98.56 199 THR A C 1
ATOM 1565 O O . THR A 1 199 ? -1.180 -9.092 -14.680 1.00 98.56 199 THR A O 1
ATOM 1568 N N . ALA A 1 200 ? -0.174 -9.389 -16.664 1.00 98.69 200 ALA A N 1
ATOM 1569 C CA . ALA A 1 200 ? 0.075 -7.967 -16.875 1.00 98.69 200 ALA A CA 1
ATOM 1570 C C . ALA A 1 200 ? -1.241 -7.168 -16.941 1.00 98.69 200 ALA A C 1
ATOM 1572 O O . ALA A 1 200 ? -1.359 -6.130 -16.301 1.00 98.69 200 ALA A O 1
ATOM 1573 N N . ASP A 1 201 ? -2.271 -7.700 -17.608 1.00 98.81 201 ASP A N 1
ATOM 1574 C CA . ASP A 1 201 ? -3.606 -7.084 -17.648 1.00 98.81 201 ASP A CA 1
ATOM 1575 C C . ASP A 1 201 ? -4.223 -6.900 -16.260 1.00 98.81 201 ASP A C 1
ATOM 1577 O O . ASP A 1 201 ? -4.834 -5.866 -15.990 1.00 98.81 201 ASP A O 1
ATOM 1581 N N . TYR A 1 202 ? -4.037 -7.872 -15.362 1.00 98.81 202 TYR A N 1
ATOM 1582 C CA . TYR A 1 202 ? -4.492 -7.738 -13.984 1.00 98.81 202 TYR A CA 1
ATOM 1583 C C . TYR A 1 202 ? -3.738 -6.616 -13.263 1.00 98.81 202 TYR A C 1
ATOM 1585 O O . TYR A 1 202 ? -4.385 -5.744 -12.689 1.00 98.81 202 TYR A O 1
ATOM 1593 N N . LEU A 1 203 ? -2.403 -6.571 -13.365 1.00 98.88 203 LEU A N 1
ATOM 1594 C CA . LEU A 1 203 ? -1.602 -5.501 -12.758 1.00 98.88 203 LEU A CA 1
ATOM 1595 C C . LEU A 1 203 ? -2.011 -4.114 -13.276 1.00 98.88 203 LEU A C 1
ATOM 1597 O O . LEU A 1 203 ? -2.167 -3.188 -12.482 1.00 98.88 203 LEU A O 1
ATOM 1601 N N . ARG A 1 204 ? -2.283 -3.975 -14.582 1.00 98.75 204 ARG A N 1
ATOM 1602 C CA . ARG A 1 204 ? -2.811 -2.725 -15.156 1.00 98.75 204 ARG A CA 1
ATOM 1603 C C . ARG A 1 204 ? -4.184 -2.380 -14.584 1.00 98.75 204 ARG A C 1
ATOM 1605 O O . ARG A 1 204 ? -4.442 -1.219 -14.298 1.00 98.75 204 ARG A O 1
ATOM 1612 N N . SER A 1 205 ? -5.052 -3.375 -14.384 1.00 98.62 205 SER A N 1
ATOM 1613 C CA . SER A 1 205 ? -6.404 -3.163 -13.845 1.00 98.62 205 SER A CA 1
ATOM 1614 C C . SER A 1 205 ? -6.434 -2.705 -12.384 1.00 98.62 205 SER A C 1
ATOM 1616 O O . SER A 1 205 ? -7.405 -2.077 -11.972 1.00 98.62 205 SER A O 1
ATOM 1618 N N . VAL A 1 206 ? -5.373 -2.990 -11.623 1.00 98.62 206 VAL A N 1
ATOM 1619 C CA . VAL A 1 206 ? -5.188 -2.515 -10.244 1.00 98.62 206 VAL A CA 1
ATOM 1620 C C . VAL A 1 206 ? -4.160 -1.381 -10.151 1.00 98.62 206 VAL A C 1
ATOM 1622 O O . VAL A 1 206 ? -3.720 -1.024 -9.062 1.00 98.62 206 VAL A O 1
ATOM 1625 N N . THR A 1 207 ? -3.770 -0.788 -11.282 1.00 98.81 207 THR A N 1
ATOM 1626 C CA . THR A 1 207 ? -2.958 0.433 -11.299 1.00 98.81 207 THR A CA 1
ATOM 1627 C C . THR A 1 207 ? -3.874 1.651 -11.288 1.00 98.81 207 THR A C 1
ATOM 1629 O O . THR A 1 207 ? -4.811 1.737 -12.082 1.00 98.81 207 THR A O 1
ATOM 1632 N N . ALA A 1 208 ? -3.622 2.603 -10.392 1.00 98.62 208 ALA A N 1
ATOM 1633 C CA . ALA A 1 208 ? -4.479 3.776 -10.233 1.00 98.62 208 ALA A CA 1
ATOM 1634 C C . ALA A 1 208 ? -3.698 5.032 -9.837 1.00 98.62 208 ALA A C 1
ATOM 1636 O O . ALA A 1 208 ? -2.526 4.975 -9.478 1.00 98.62 208 ALA A O 1
ATOM 1637 N N . LEU A 1 209 ? -4.371 6.181 -9.878 1.00 98.69 209 LEU A N 1
ATOM 1638 C CA . LEU A 1 209 ? -3.871 7.439 -9.325 1.00 98.69 209 LEU A CA 1
ATOM 1639 C C . LEU A 1 209 ? -4.423 7.629 -7.902 1.00 98.69 209 LEU A C 1
ATOM 1641 O O . LEU A 1 209 ? -5.626 7.464 -7.690 1.00 98.69 209 LEU A O 1
ATOM 1645 N N . GLY A 1 210 ? -3.557 7.997 -6.950 1.00 98.25 210 GLY A N 1
ATOM 1646 C CA . GLY A 1 210 ? -3.924 8.476 -5.603 1.00 98.25 210 GLY A CA 1
ATOM 1647 C C . GLY A 1 210 ? -4.506 9.895 -5.654 1.00 98.25 210 GLY A C 1
ATOM 1648 O O . GLY A 1 210 ? -4.949 10.278 -6.725 1.00 98.25 210 GLY A O 1
ATOM 1649 N N . PRO A 1 211 ? -4.528 10.705 -4.581 1.00 97.06 211 PRO A N 1
ATOM 1650 C CA . PRO A 1 211 ? -5.021 12.089 -4.614 1.00 97.06 211 PRO A CA 1
ATOM 1651 C C . PRO A 1 211 ? -4.288 13.030 -5.581 1.00 97.06 211 PRO A C 1
ATOM 1653 O O . PRO A 1 211 ? -3.126 12.809 -5.913 1.00 97.06 211 PRO A O 1
ATOM 1656 N N . ALA A 1 212 ? -4.966 14.074 -6.083 1.00 94.81 212 ALA A N 1
ATOM 1657 C CA . ALA A 1 212 ? -4.433 14.957 -7.141 1.00 94.81 212 ALA A CA 1
ATOM 1658 C C . ALA A 1 212 ? -3.337 15.924 -6.719 1.00 94.81 212 ALA A C 1
ATOM 1660 O O . ALA A 1 212 ? -2.721 16.563 -7.573 1.00 94.81 212 ALA A O 1
ATOM 1661 N N . SER A 1 213 ? -3.102 16.032 -5.424 1.00 93.75 213 SER A N 1
ATOM 1662 C CA . SER A 1 213 ? -2.042 16.840 -4.862 1.00 93.75 213 SER A CA 1
ATOM 1663 C C . SER A 1 213 ? -1.614 16.237 -3.536 1.00 93.75 213 SER A C 1
ATOM 1665 O O . SER A 1 213 ? -2.390 15.560 -2.865 1.00 93.75 213 SER A O 1
ATOM 1667 N N . TYR A 1 214 ? -0.376 16.554 -3.178 1.00 93.69 214 TYR A N 1
ATOM 1668 C CA . TYR A 1 214 ? 0.281 16.134 -1.955 1.00 93.69 214 TYR A CA 1
ATOM 1669 C C . TYR A 1 214 ? -0.487 16.519 -0.680 1.00 93.69 214 TYR A C 1
ATOM 1671 O O . TYR A 1 214 ? -0.923 17.669 -0.528 1.00 93.69 214 TYR A O 1
ATOM 1679 N N . GLY A 1 215 ? -0.530 15.574 0.259 1.00 93.25 215 GLY A N 1
ATOM 1680 C CA . GLY A 1 215 ? -0.822 15.796 1.667 1.00 93.25 215 GLY A CA 1
ATOM 1681 C C . GLY A 1 215 ? -2.262 15.508 2.082 1.00 93.25 215 GLY A C 1
ATOM 1682 O O . GLY A 1 215 ? -3.229 15.636 1.324 1.00 93.25 215 GLY A O 1
ATOM 1683 N N . THR A 1 216 ? -2.409 15.194 3.365 1.00 96.12 216 THR A N 1
ATOM 1684 C CA . THR A 1 216 ? -3.656 14.713 3.970 1.00 96.12 216 THR A CA 1
ATOM 1685 C C . THR A 1 216 ? -4.796 15.710 3.824 1.00 96.12 216 THR A C 1
ATOM 1687 O O . THR A 1 216 ? -5.915 15.343 3.472 1.00 96.12 216 THR A O 1
ATOM 1690 N N . MET A 1 217 ? -4.521 17.000 4.041 1.00 95.75 217 MET A N 1
ATOM 1691 C CA . MET A 1 217 ? -5.550 18.034 3.926 1.00 95.75 217 MET A CA 1
ATOM 1692 C C . MET A 1 217 ? -6.133 18.114 2.512 1.00 95.75 217 MET A C 1
ATOM 1694 O O . MET A 1 217 ? -7.327 18.356 2.364 1.00 95.75 217 MET A O 1
ATOM 1698 N N . PHE A 1 218 ? -5.321 17.917 1.471 1.00 95.75 218 PHE A N 1
ATOM 1699 C CA . PHE A 1 218 ? -5.842 17.907 0.110 1.00 95.75 218 PHE A CA 1
ATOM 1700 C C . PHE A 1 218 ? -6.705 16.667 -0.121 1.00 95.75 218 PHE A C 1
ATOM 1702 O O . PHE A 1 218 ? -7.846 16.795 -0.559 1.00 95.75 218 PHE A O 1
ATOM 1709 N N . ALA A 1 219 ? -6.190 15.490 0.243 1.00 97.06 219 ALA A N 1
ATOM 1710 C CA . ALA A 1 219 ? -6.877 14.216 0.062 1.00 97.06 219 ALA A CA 1
ATOM 1711 C C . ALA A 1 219 ? -8.268 14.180 0.726 1.00 97.06 219 ALA A C 1
ATOM 1713 O O . ALA A 1 219 ? -9.208 13.639 0.146 1.00 97.06 219 ALA A O 1
ATOM 1714 N N . LEU A 1 220 ? -8.419 14.812 1.898 1.00 97.19 220 LEU A N 1
ATOM 1715 C CA . LEU A 1 220 ? -9.691 14.939 2.625 1.00 97.19 220 LEU A CA 1
ATOM 1716 C C . LEU A 1 220 ? -10.713 15.882 1.971 1.00 97.19 220 LEU A C 1
ATOM 1718 O O . LEU A 1 220 ? -11.897 15.802 2.284 1.00 97.19 220 LEU A O 1
ATOM 1722 N N . ASN A 1 221 ? -10.269 16.806 1.116 1.00 97.25 221 ASN A N 1
ATOM 1723 C CA . ASN A 1 221 ? -11.135 17.776 0.434 1.00 97.25 221 ASN A CA 1
ATOM 1724 C C . ASN A 1 221 ? -11.347 17.441 -1.052 1.00 97.25 221 ASN A C 1
ATOM 1726 O O . ASN A 1 221 ? -12.036 18.181 -1.759 1.00 97.25 221 ASN A O 1
ATOM 1730 N N . GLU A 1 222 ? -10.730 16.369 -1.544 1.00 97.00 222 GLU A N 1
ATOM 1731 C CA . GLU A 1 222 ? -10.877 15.919 -2.920 1.00 97.00 222 GLU A CA 1
ATOM 1732 C C . GLU A 1 222 ? -12.180 15.130 -3.088 1.00 97.00 222 GLU A C 1
ATOM 1734 O O . GLU A 1 222 ? -12.414 14.132 -2.411 1.00 97.00 222 GLU A O 1
ATOM 1739 N N . GLU A 1 223 ? -13.019 15.577 -4.024 1.00 95.12 223 GLU A N 1
ATOM 1740 C CA . GLU A 1 223 ? -14.299 14.949 -4.342 1.00 95.12 223 GLU A CA 1
ATOM 1741 C C . GLU A 1 223 ? -14.476 14.824 -5.868 1.00 95.12 223 GLU A C 1
ATOM 1743 O O . GLU A 1 223 ? -14.381 15.835 -6.578 1.00 95.12 223 GLU A O 1
ATOM 1748 N N . PRO A 1 224 ? -14.774 13.622 -6.400 1.00 96.56 224 PRO A N 1
ATOM 1749 C CA . PRO A 1 224 ? -14.843 12.344 -5.682 1.00 96.56 224 PRO A CA 1
ATOM 1750 C C . PRO A 1 224 ? -13.461 11.885 -5.189 1.00 96.56 224 PRO A C 1
ATOM 1752 O O . PRO A 1 224 ? -12.446 12.322 -5.728 1.00 96.56 224 PRO A O 1
ATOM 1755 N N . ILE A 1 225 ? -13.428 10.945 -4.235 1.00 98.06 225 ILE A N 1
ATOM 1756 C CA . ILE A 1 225 ? -12.171 10.288 -3.844 1.00 98.06 225 ILE A CA 1
ATOM 1757 C C . ILE A 1 225 ? -11.443 9.685 -5.053 1.00 98.06 225 ILE A C 1
ATOM 1759 O O . ILE A 1 225 ? -12.082 9.245 -6.021 1.00 98.06 225 ILE A O 1
ATOM 1763 N N . SER A 1 226 ? -10.114 9.633 -4.960 1.00 98.50 226 SER A N 1
ATOM 1764 C CA . SER A 1 226 ? -9.240 9.100 -6.004 1.00 98.50 226 SER A CA 1
ATOM 1765 C C . SER A 1 226 ? -9.495 7.618 -6.301 1.00 98.50 226 SER A C 1
ATOM 1767 O O . SER A 1 226 ? -9.993 6.867 -5.456 1.00 98.50 226 SER A O 1
ATOM 1769 N N . ASP A 1 227 ? -9.112 7.170 -7.498 1.00 98.69 227 ASP A N 1
ATOM 1770 C CA . ASP A 1 227 ? -9.221 5.759 -7.884 1.00 98.69 227 ASP A CA 1
ATOM 1771 C C . ASP A 1 227 ? -8.348 4.860 -6.993 1.00 98.69 227 ASP A C 1
ATOM 1773 O O . ASP A 1 227 ? -8.774 3.769 -6.614 1.00 98.69 227 ASP A O 1
ATOM 1777 N N . GLY A 1 228 ? -7.178 5.341 -6.561 1.00 98.56 228 GLY A N 1
ATOM 1778 C CA . GLY A 1 228 ? -6.349 4.672 -5.557 1.00 98.56 228 GLY A CA 1
ATOM 1779 C C . GLY A 1 228 ? -7.049 4.550 -4.201 1.00 98.56 228 GLY A C 1
ATOM 1780 O O . GLY A 1 228 ? -7.046 3.478 -3.596 1.00 98.56 228 GLY A O 1
ATOM 1781 N N . GLY A 1 229 ? -7.736 5.608 -3.758 1.00 98.62 229 GLY A N 1
ATOM 1782 C CA . GLY A 1 229 ? -8.588 5.563 -2.568 1.00 98.62 229 GLY A CA 1
ATOM 1783 C C . GLY A 1 229 ? -9.688 4.507 -2.698 1.00 98.62 229 GLY A C 1
ATOM 1784 O O . GLY A 1 229 ? -9.910 3.725 -1.776 1.00 98.62 229 GLY A O 1
ATOM 1785 N N . ARG A 1 230 ? -10.327 4.406 -3.872 1.00 98.69 230 ARG A N 1
ATOM 1786 C CA . ARG A 1 230 ? -11.340 3.372 -4.153 1.00 98.69 230 ARG A CA 1
ATOM 1787 C C . ARG A 1 230 ? -10.767 1.958 -4.109 1.00 98.69 230 ARG A C 1
ATOM 1789 O O . ARG A 1 230 ? -11.457 1.073 -3.608 1.00 98.69 230 ARG A O 1
ATOM 1796 N N . LEU A 1 231 ? -9.543 1.731 -4.595 1.00 98.56 231 LEU A N 1
ATOM 1797 C CA . LEU A 1 231 ? -8.881 0.425 -4.481 1.00 98.56 231 LEU A CA 1
ATOM 1798 C C . LEU A 1 231 ? -8.695 0.020 -3.015 1.00 98.56 231 LEU A C 1
ATOM 1800 O O . LEU A 1 231 ? -9.071 -1.092 -2.651 1.00 98.56 231 LEU A O 1
ATOM 1804 N N . ILE A 1 232 ? -8.214 0.931 -2.159 1.00 98.81 232 ILE A N 1
ATOM 1805 C CA . ILE A 1 232 ? -8.058 0.659 -0.719 1.00 98.81 232 ILE A CA 1
ATOM 1806 C C . ILE A 1 232 ? -9.417 0.387 -0.063 1.00 98.81 232 ILE A C 1
ATOM 1808 O O . ILE A 1 232 ? -9.548 -0.582 0.684 1.00 98.81 232 ILE A O 1
ATOM 1812 N N . VAL A 1 233 ? -10.443 1.196 -0.362 1.00 98.75 233 VAL A N 1
ATOM 1813 C CA . VAL A 1 233 ? -11.805 0.961 0.149 1.00 98.75 233 VAL A CA 1
ATOM 1814 C C . VAL A 1 233 ? -12.282 -0.434 -0.248 1.00 98.75 233 VAL A C 1
ATOM 1816 O O . VAL A 1 233 ? -12.693 -1.204 0.614 1.00 98.75 233 VAL A O 1
ATOM 1819 N N . ASN A 1 234 ? -12.184 -0.795 -1.528 1.00 98.25 234 ASN A N 1
ATOM 1820 C CA . ASN A 1 234 ? -12.612 -2.107 -2.004 1.00 98.25 234 ASN A CA 1
ATOM 1821 C C . ASN A 1 234 ? -11.850 -3.234 -1.293 1.00 98.25 234 ASN A C 1
ATOM 1823 O O . ASN A 1 234 ? -12.485 -4.156 -0.788 1.00 98.25 234 ASN A O 1
ATOM 1827 N N . ALA A 1 235 ? -10.524 -3.131 -1.178 1.00 98.38 235 ALA A N 1
ATOM 1828 C CA . ALA A 1 235 ? -9.692 -4.132 -0.515 1.00 98.38 235 ALA A CA 1
ATOM 1829 C C . ALA A 1 235 ? -10.052 -4.321 0.973 1.00 98.38 235 ALA A C 1
ATOM 1831 O O . ALA A 1 235 ? -10.099 -5.454 1.458 1.00 98.38 235 ALA A O 1
ATOM 1832 N N . LEU A 1 236 ? -10.359 -3.246 1.705 1.00 98.31 236 LEU A N 1
ATOM 1833 C CA . LEU A 1 236 ? -10.744 -3.314 3.124 1.00 98.31 236 LEU A CA 1
ATOM 1834 C C . LEU A 1 236 ? -12.151 -3.887 3.354 1.00 98.31 236 LEU A C 1
ATOM 1836 O O . LEU A 1 236 ? -12.425 -4.458 4.419 1.00 98.31 236 LEU A O 1
ATOM 1840 N N . MET A 1 237 ? -13.028 -3.743 2.359 1.00 95.00 237 MET A N 1
ATOM 1841 C CA . MET A 1 237 ? -14.417 -4.202 2.408 1.00 95.00 237 MET A CA 1
ATOM 1842 C C . MET A 1 237 ? -14.606 -5.647 1.929 1.00 95.00 237 MET A C 1
ATOM 1844 O O . MET A 1 237 ? -15.675 -6.215 2.149 1.00 95.00 237 MET A O 1
ATOM 1848 N N . VAL A 1 238 ? -13.596 -6.255 1.299 1.00 93.69 238 VAL A N 1
ATOM 1849 C CA . VAL A 1 238 ? -13.612 -7.689 0.981 1.00 93.69 238 VAL A CA 1
ATOM 1850 C C . VAL A 1 238 ? -13.587 -8.508 2.276 1.00 93.69 238 VAL A C 1
ATOM 1852 O O . VAL A 1 238 ? -12.837 -8.209 3.210 1.00 93.69 238 VAL A O 1
ATOM 1855 N N . ASP A 1 239 ? -14.406 -9.560 2.312 1.00 93.88 239 ASP A N 1
ATOM 1856 C CA . ASP A 1 239 ? -14.413 -10.575 3.368 1.00 93.88 239 ASP A CA 1
ATOM 1857 C C . 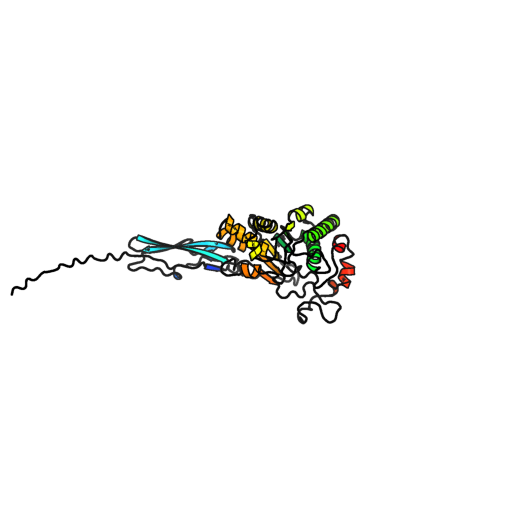ASP A 1 239 ? -13.241 -11.551 3.174 1.00 93.88 239 ASP A C 1
ATOM 1859 O O . ASP A 1 239 ? -13.402 -12.695 2.751 1.00 93.88 239 ASP A O 1
ATOM 1863 N N . ASP A 1 240 ? -12.028 -11.039 3.388 1.00 93.38 240 ASP A N 1
ATOM 1864 C CA . ASP A 1 240 ? -10.791 -11.813 3.424 1.00 93.38 240 ASP A CA 1
ATOM 1865 C C . ASP A 1 240 ? -10.177 -11.658 4.825 1.00 93.38 240 ASP A C 1
ATOM 1867 O O . ASP A 1 240 ? -9.944 -10.524 5.264 1.00 93.38 240 ASP A O 1
ATOM 1871 N N . PRO A 1 241 ? -9.929 -12.765 5.550 1.00 89.31 241 PRO A N 1
ATOM 1872 C CA . PRO A 1 241 ? -9.413 -12.718 6.916 1.00 89.31 241 PRO A CA 1
ATOM 1873 C C . PRO A 1 241 ? -7.951 -12.254 6.992 1.00 89.31 241 PRO A C 1
ATOM 1875 O O . PRO A 1 241 ? -7.458 -11.950 8.079 1.00 89.31 241 PRO A O 1
ATOM 1878 N N . ARG A 1 242 ? -7.224 -12.211 5.868 1.00 94.38 242 ARG A N 1
ATOM 1879 C CA . ARG A 1 242 ? -5.835 -11.748 5.834 1.00 94.38 242 ARG A CA 1
ATOM 1880 C C . ARG A 1 242 ? -5.784 -10.223 5.966 1.00 94.38 242 ARG A C 1
ATOM 1882 O O . ARG A 1 242 ? -6.578 -9.523 5.329 1.00 94.38 242 ARG A O 1
ATOM 1889 N N . PRO A 1 243 ? -4.806 -9.680 6.715 1.00 96.12 243 PRO A N 1
ATOM 1890 C CA . PRO A 1 243 ? -4.599 -8.241 6.770 1.00 96.12 243 PRO A CA 1
ATOM 1891 C C . PRO A 1 243 ? -4.208 -7.685 5.397 1.00 96.12 243 PRO A C 1
ATOM 1893 O O . PRO A 1 243 ? -3.587 -8.376 4.582 1.00 96.12 243 PRO A O 1
ATOM 1896 N N . LEU A 1 244 ? -4.519 -6.409 5.182 1.00 98.50 244 LEU A N 1
ATOM 1897 C CA . LEU A 1 244 ? -4.100 -5.664 4.001 1.00 98.50 244 LEU A CA 1
ATOM 1898 C C . LEU A 1 244 ? -2.799 -4.919 4.301 1.00 98.50 244 LEU A C 1
ATOM 1900 O O . LEU A 1 244 ? -2.773 -4.027 5.151 1.00 98.50 244 LEU A O 1
ATOM 1904 N N . TRP A 1 245 ? -1.728 -5.276 3.598 1.00 98.44 245 TRP A N 1
ATOM 1905 C CA . TRP A 1 245 ? -0.458 -4.564 3.676 1.00 98.44 245 TRP A CA 1
ATOM 1906 C C . TRP A 1 245 ? -0.486 -3.375 2.726 1.00 98.44 245 TRP A C 1
ATOM 1908 O O . TRP A 1 245 ? -0.838 -3.524 1.557 1.00 98.44 245 TRP A O 1
ATOM 1918 N N . VAL A 1 246 ? -0.120 -2.201 3.231 1.00 98.69 246 VAL A N 1
ATOM 1919 C CA . VAL A 1 246 ? 0.020 -0.995 2.414 1.00 98.69 246 VAL A CA 1
ATOM 1920 C C . VAL A 1 246 ? 1.429 -0.458 2.597 1.00 98.69 246 VAL A C 1
ATOM 1922 O O . VAL A 1 246 ? 1.796 -0.074 3.710 1.00 98.69 246 VAL A O 1
ATOM 1925 N N . THR A 1 247 ? 2.215 -0.461 1.524 1.00 97.62 247 THR A N 1
ATOM 1926 C CA . THR A 1 247 ? 3.564 0.110 1.515 1.00 97.62 247 THR A CA 1
ATOM 1927 C C . THR A 1 247 ? 3.494 1.543 1.002 1.00 97.62 247 THR A C 1
ATOM 1929 O O . THR A 1 247 ? 2.816 1.825 0.013 1.00 97.62 247 THR A O 1
ATOM 1932 N N . ILE A 1 248 ? 4.144 2.465 1.705 1.00 96.81 248 ILE A N 1
ATOM 1933 C CA . ILE A 1 248 ? 4.177 3.886 1.366 1.00 96.81 248 ILE A CA 1
ATOM 1934 C C . ILE A 1 248 ? 5.598 4.214 0.934 1.00 96.81 248 ILE A C 1
ATOM 1936 O O . ILE A 1 248 ? 6.495 4.312 1.769 1.00 96.81 248 ILE A O 1
ATOM 1940 N N . TRP A 1 249 ? 5.782 4.331 -0.374 1.00 94.50 249 TRP A N 1
ATOM 1941 C CA . TRP A 1 249 ? 7.008 4.801 -1.006 1.00 94.50 249 TRP A CA 1
ATOM 1942 C C . TRP A 1 249 ? 6.930 6.328 -1.164 1.00 94.50 249 TRP A C 1
ATOM 1944 O O . TRP A 1 249 ? 7.886 6.997 -0.811 1.00 94.50 249 TRP A O 1
ATOM 1954 N N . GLY A 1 250 ? 5.744 6.876 -1.479 1.00 93.00 250 GLY A N 1
ATOM 1955 C CA . GLY A 1 250 ? 5.474 8.322 -1.567 1.00 93.00 250 GLY A CA 1
ATOM 1956 C C . GLY A 1 250 ? 4.493 8.872 -0.519 1.00 93.00 250 GLY A C 1
ATOM 1957 O O . GLY A 1 250 ? 4.766 8.896 0.678 1.00 93.00 250 GLY A O 1
ATOM 1958 N N . ASP A 1 251 ? 3.340 9.372 -0.971 1.00 94.56 251 ASP A N 1
ATOM 1959 C CA . ASP A 1 251 ? 2.286 9.984 -0.145 1.00 94.56 251 ASP A CA 1
ATOM 1960 C C . ASP A 1 251 ? 1.257 8.936 0.322 1.00 94.56 251 ASP A C 1
ATOM 1962 O O . ASP A 1 251 ? 0.581 8.273 -0.469 1.00 94.56 251 ASP A O 1
ATOM 1966 N N . GLY A 1 252 ? 1.124 8.802 1.641 1.00 97.12 252 GLY A N 1
ATOM 1967 C CA . GLY A 1 252 ? 0.221 7.888 2.332 1.00 97.12 252 GLY A CA 1
ATOM 1968 C C . GLY A 1 252 ? -1.200 8.422 2.522 1.00 97.12 252 GLY A C 1
ATOM 1969 O O . GLY A 1 252 ? -2.070 7.683 2.999 1.00 97.12 252 GLY A O 1
ATOM 1970 N N . ALA A 1 253 ? -1.492 9.665 2.124 1.00 97.25 253 ALA A N 1
ATOM 1971 C CA . ALA A 1 253 ? -2.811 10.284 2.271 1.00 97.25 253 ALA A CA 1
ATOM 1972 C C . ALA A 1 253 ? -3.944 9.512 1.566 1.00 97.25 253 ALA A C 1
ATOM 1974 O O . ALA A 1 253 ? -5.114 9.683 1.917 1.00 97.25 253 ALA A O 1
ATOM 1975 N N . VAL A 1 254 ? -3.619 8.607 0.632 1.00 98.56 254 VAL A N 1
ATOM 1976 C CA . VAL A 1 254 ? -4.570 7.660 0.020 1.00 98.56 254 VAL A CA 1
ATOM 1977 C C . VAL A 1 254 ? -5.286 6.813 1.083 1.00 98.56 254 VAL A C 1
ATOM 1979 O O . VAL A 1 254 ? -6.495 6.595 0.989 1.00 98.56 254 VAL A O 1
ATOM 1982 N N . ILE A 1 255 ? -4.562 6.372 2.122 1.00 98.69 255 ILE A N 1
ATOM 1983 C CA . ILE A 1 255 ? -5.112 5.576 3.232 1.00 98.69 255 ILE A CA 1
ATOM 1984 C C . ILE A 1 255 ? -6.117 6.413 4.023 1.00 98.69 255 ILE A C 1
ATOM 1986 O O . ILE A 1 255 ? -7.215 5.950 4.329 1.00 98.69 255 ILE A O 1
ATOM 1990 N N . VAL A 1 256 ? -5.754 7.662 4.325 1.00 98.38 256 VAL A N 1
ATOM 1991 C CA . VAL A 1 256 ? -6.613 8.587 5.073 1.00 98.38 256 VAL A CA 1
ATOM 1992 C C . VAL A 1 256 ? -7.892 8.888 4.293 1.00 98.38 256 VAL A C 1
ATOM 1994 O O . VAL A 1 256 ? -8.983 8.779 4.849 1.00 98.38 256 VAL A O 1
ATOM 1997 N N . GLN A 1 257 ? -7.774 9.186 2.995 1.00 98.50 257 GLN A N 1
ATOM 1998 C CA . GLN A 1 257 ? -8.923 9.406 2.115 1.00 98.50 257 GLN A CA 1
ATOM 1999 C C . GLN A 1 257 ? -9.866 8.193 2.097 1.00 98.50 257 GLN A C 1
ATOM 2001 O O . GLN A 1 257 ? -11.082 8.359 2.184 1.00 98.50 257 GLN A O 1
ATOM 2006 N N . ALA A 1 258 ? -9.322 6.974 2.024 1.00 98.75 258 ALA A N 1
ATOM 2007 C CA . ALA A 1 258 ? -10.113 5.747 2.030 1.00 98.75 258 ALA A CA 1
ATOM 2008 C C . ALA A 1 258 ? -10.852 5.520 3.361 1.00 98.75 258 ALA A C 1
ATOM 2010 O O . ALA A 1 258 ? -12.052 5.237 3.356 1.00 98.75 258 ALA A O 1
ATOM 2011 N N . LEU A 1 259 ? -10.169 5.671 4.501 1.00 98.69 259 LEU A N 1
ATOM 2012 C CA . LEU A 1 259 ? -10.783 5.488 5.821 1.00 98.69 259 LEU A CA 1
ATOM 2013 C C . LEU A 1 259 ? -11.860 6.540 6.103 1.00 98.69 259 LEU A C 1
ATOM 2015 O O . LEU A 1 259 ? -12.944 6.189 6.567 1.00 98.69 259 LEU A O 1
ATOM 2019 N N . GLU A 1 260 ? -11.619 7.807 5.763 1.00 98.38 260 GLU A N 1
ATOM 2020 C CA . GLU A 1 260 ? -12.622 8.861 5.943 1.00 98.38 260 GLU A CA 1
ATOM 2021 C C . GLU A 1 260 ? -13.806 8.711 4.982 1.00 98.38 260 GLU A C 1
ATOM 2023 O O . GLU A 1 260 ? -14.945 8.985 5.361 1.00 98.38 260 GLU A O 1
ATOM 2028 N N . TYR A 1 261 ? -13.589 8.174 3.778 1.00 98.62 261 TYR A N 1
ATOM 2029 C CA . TYR A 1 261 ? -14.690 7.790 2.898 1.00 98.62 261 TYR A CA 1
ATOM 2030 C C . TYR A 1 261 ? -15.549 6.675 3.507 1.00 98.62 261 TYR A C 1
ATOM 2032 O O . TYR A 1 261 ? -16.780 6.769 3.504 1.00 98.62 261 TYR A O 1
ATOM 2040 N N . ILE A 1 262 ? -14.927 5.631 4.071 1.00 98.69 262 ILE A N 1
ATOM 2041 C CA . ILE A 1 262 ? -15.644 4.566 4.791 1.00 98.69 262 ILE A CA 1
ATOM 2042 C C . ILE A 1 262 ? -16.405 5.168 5.977 1.00 98.69 262 ILE A C 1
ATOM 2044 O O . ILE A 1 262 ? -17.591 4.890 6.137 1.00 98.69 262 ILE A O 1
ATOM 2048 N N . LYS A 1 263 ? -15.780 6.061 6.752 1.00 98.12 263 LYS A N 1
ATOM 2049 C CA . LYS A 1 263 ? -16.423 6.755 7.875 1.00 98.12 263 LYS A CA 1
ATOM 2050 C C . LYS A 1 263 ? -17.660 7.528 7.429 1.00 98.12 263 LYS A C 1
ATOM 2052 O O . LYS A 1 263 ? -18.719 7.398 8.042 1.00 98.12 263 LYS A O 1
ATOM 2057 N N . ALA A 1 264 ? -17.547 8.302 6.353 1.00 97.94 264 ALA A N 1
ATOM 2058 C CA . ALA A 1 264 ? -18.633 9.123 5.831 1.00 97.94 264 ALA A CA 1
ATOM 2059 C C . ALA A 1 264 ? -19.792 8.295 5.251 1.00 97.94 264 ALA A C 1
ATOM 2061 O O . ALA A 1 264 ? -20.947 8.711 5.333 1.00 97.94 264 ALA A O 1
ATOM 2062 N N . THR A 1 265 ? -19.500 7.131 4.664 1.00 98.06 265 THR A N 1
ATOM 2063 C CA . THR A 1 265 ? -20.497 6.321 3.941 1.00 98.06 265 THR A CA 1
ATOM 2064 C C . THR A 1 265 ? -21.074 5.163 4.751 1.00 98.06 265 THR A C 1
ATOM 2066 O O . THR A 1 265 ? -22.205 4.752 4.496 1.00 98.06 265 THR A O 1
ATOM 2069 N N . GLN A 1 266 ? -20.327 4.644 5.725 1.00 98.00 266 GLN A N 1
ATOM 2070 C CA . GLN A 1 266 ? -20.665 3.439 6.493 1.00 98.00 266 GLN A CA 1
ATOM 2071 C C . GLN A 1 266 ? -20.607 3.650 8.013 1.00 98.00 266 GLN A C 1
ATOM 2073 O O . GLN A 1 266 ? -21.031 2.782 8.774 1.00 98.00 266 GLN A O 1
ATOM 2078 N N . GLY A 1 267 ? -20.148 4.819 8.463 1.00 96.75 267 GLY A N 1
ATOM 2079 C CA . GLY A 1 267 ? -20.092 5.195 9.869 1.00 96.75 267 GLY A CA 1
ATOM 2080 C C . GLY A 1 267 ? -18.724 4.969 10.509 1.00 96.75 267 GLY A C 1
ATOM 2081 O O . GLY A 1 267 ? -17.855 4.266 9.999 1.00 96.75 267 GLY A O 1
ATOM 2082 N N . GLU A 1 268 ? -18.544 5.586 11.674 1.00 94.69 268 GLU A N 1
ATOM 2083 C CA . GLU A 1 268 ? -17.272 5.617 12.399 1.00 94.69 268 GLU A CA 1
ATOM 2084 C C . GLU A 1 268 ? -16.756 4.231 12.785 1.00 94.69 268 GLU A C 1
ATOM 2086 O O . GLU A 1 268 ? -15.572 3.956 12.614 1.00 94.69 268 GLU A O 1
ATOM 2091 N N . GLN A 1 269 ? -17.642 3.334 13.225 1.00 93.88 269 GLN A N 1
ATOM 2092 C CA . GLN A 1 269 ? -17.233 1.985 13.604 1.00 93.88 269 GLN A CA 1
ATOM 2093 C C . GLN A 1 269 ? -16.656 1.202 12.419 1.00 93.88 269 GLN A C 1
ATOM 2095 O O . GLN A 1 269 ? -15.620 0.567 12.568 1.00 93.88 269 GLN A O 1
ATOM 2100 N N . ALA A 1 270 ? -17.266 1.307 11.234 1.00 96.75 270 ALA A N 1
ATOM 2101 C CA . ALA A 1 270 ? -16.778 0.619 10.042 1.00 96.75 270 ALA A CA 1
ATOM 2102 C C . ALA A 1 270 ? -15.368 1.088 9.648 1.00 96.75 270 ALA A C 1
ATOM 2104 O O . ALA A 1 270 ? -14.534 0.279 9.248 1.00 96.75 270 ALA A O 1
ATOM 2105 N N . ALA A 1 271 ? -15.079 2.384 9.797 1.00 97.81 271 ALA A N 1
ATOM 2106 C CA . ALA A 1 271 ? -13.748 2.924 9.539 1.00 97.81 271 ALA A CA 1
ATOM 2107 C C . ALA A 1 271 ? -12.721 2.461 10.580 1.00 97.81 271 ALA A C 1
ATOM 2109 O O . ALA A 1 271 ? -11.603 2.105 10.211 1.00 97.81 271 ALA A O 1
ATOM 2110 N N . LEU A 1 272 ? -13.097 2.416 11.865 1.00 95.62 272 LEU A N 1
ATOM 2111 C CA . LEU A 1 272 ? -12.242 1.868 12.921 1.00 95.62 272 LEU A CA 1
ATOM 2112 C C . LEU A 1 272 ? -11.919 0.392 12.654 1.00 95.62 272 LEU A C 1
ATOM 2114 O O . LEU A 1 272 ? -10.744 0.030 12.643 1.00 95.62 272 LEU A O 1
ATOM 2118 N N . ASP A 1 273 ? -12.923 -0.427 12.344 1.00 94.69 273 ASP A N 1
ATOM 2119 C CA . ASP A 1 273 ? -12.745 -1.854 12.048 1.00 94.69 273 ASP A CA 1
ATOM 2120 C C . ASP A 1 273 ? -11.867 -2.059 10.803 1.00 94.69 273 ASP A C 1
ATOM 2122 O O . ASP A 1 273 ? -10.937 -2.867 10.810 1.00 94.69 273 ASP A O 1
ATOM 2126 N N . ALA A 1 274 ? -12.092 -1.273 9.744 1.00 97.81 274 ALA A N 1
ATOM 2127 C CA . ALA A 1 274 ? -11.249 -1.280 8.551 1.00 97.81 274 ALA A CA 1
ATOM 2128 C C . ALA A 1 274 ? -9.795 -0.887 8.871 1.00 97.81 274 ALA A C 1
ATOM 2130 O O . ALA A 1 274 ? -8.857 -1.518 8.381 1.00 97.81 274 ALA A O 1
ATOM 2131 N N . SER A 1 275 ? -9.589 0.102 9.744 1.00 97.62 275 SER A N 1
ATOM 2132 C CA . SER A 1 275 ? -8.255 0.560 10.145 1.00 97.62 275 SER A CA 1
ATOM 2133 C C . SER A 1 275 ? -7.444 -0.504 10.904 1.00 97.62 275 SER A C 1
ATOM 2135 O O . SER A 1 275 ? -6.212 -0.484 10.847 1.00 97.62 275 SER A O 1
ATOM 2137 N N . LEU A 1 276 ? -8.109 -1.453 11.578 1.00 96.38 276 LEU A N 1
ATOM 2138 C CA . LEU A 1 276 ? -7.469 -2.562 12.299 1.00 96.38 276 LEU A CA 1
ATOM 2139 C C . LEU A 1 276 ? -6.995 -3.690 11.362 1.00 96.38 276 LEU A C 1
ATOM 2141 O O . LEU A 1 276 ? -6.059 -4.427 11.699 1.00 96.38 276 LEU A O 1
ATOM 2145 N N . LYS A 1 277 ? -7.576 -3.789 10.157 1.00 96.81 277 LYS A N 1
ATOM 2146 C CA . LYS A 1 277 ? -7.147 -4.732 9.107 1.00 96.81 277 LYS A CA 1
ATOM 2147 C C . LYS A 1 277 ? -5.854 -4.307 8.403 1.00 96.81 277 LYS A C 1
ATOM 2149 O O . LYS A 1 277 ? -5.207 -5.140 7.767 1.00 96.81 277 LYS A O 1
ATOM 2154 N N . LEU A 1 278 ? -5.475 -3.032 8.494 1.00 98.19 278 LEU A N 1
ATOM 2155 C CA . LEU A 1 278 ? -4.293 -2.491 7.824 1.00 98.19 278 LEU A CA 1
ATOM 2156 C C . LEU A 1 278 ? -2.988 -2.915 8.510 1.00 98.19 278 LEU A C 1
ATOM 2158 O O . LEU A 1 278 ? -2.892 -2.992 9.739 1.00 98.19 278 LEU A O 1
ATOM 2162 N N . ARG A 1 279 ? -1.953 -3.131 7.699 1.00 97.88 279 ARG A N 1
ATOM 2163 C CA . ARG A 1 279 ? -0.548 -3.206 8.109 1.00 97.88 279 ARG A CA 1
ATOM 2164 C C . ARG A 1 279 ? 0.245 -2.220 7.255 1.00 97.88 279 ARG A C 1
ATOM 2166 O O . ARG A 1 279 ? 0.536 -2.503 6.098 1.00 97.88 279 ARG A O 1
ATOM 2173 N N . VAL A 1 280 ? 0.536 -1.043 7.807 1.00 98.06 280 VAL A N 1
ATOM 2174 C CA . VAL A 1 280 ? 1.179 0.043 7.056 1.00 98.06 280 VAL A CA 1
ATOM 2175 C C . VAL A 1 280 ? 2.690 0.022 7.260 1.00 98.06 280 VAL A C 1
ATOM 2177 O O . VAL A 1 280 ? 3.161 0.048 8.402 1.00 98.06 280 VAL A O 1
ATOM 2180 N N . LEU A 1 281 ? 3.431 -0.005 6.153 1.00 95.38 281 LEU A N 1
ATOM 2181 C CA . LEU A 1 281 ? 4.886 0.111 6.110 1.00 95.38 281 LEU A CA 1
ATOM 2182 C C . LEU A 1 281 ? 5.247 1.408 5.384 1.00 95.38 281 LEU A C 1
ATOM 2184 O O . LEU A 1 281 ? 5.028 1.534 4.188 1.00 95.38 281 LEU A O 1
ATOM 2188 N N . ASP A 1 282 ? 5.757 2.381 6.126 1.00 92.94 282 ASP A N 1
ATOM 2189 C CA . ASP A 1 282 ? 6.032 3.735 5.649 1.00 92.94 282 ASP A CA 1
ATOM 2190 C C . ASP A 1 282 ? 7.531 3.968 5.481 1.00 92.94 282 ASP A C 1
ATOM 2192 O O . ASP A 1 282 ? 8.277 3.909 6.468 1.00 92.94 282 ASP A O 1
ATOM 2196 N N . ASN A 1 283 ? 7.966 4.254 4.253 1.00 86.75 283 ASN A N 1
ATOM 2197 C CA . ASN A 1 283 ? 9.339 4.632 3.972 1.00 86.75 283 ASN A CA 1
ATOM 2198 C C . ASN A 1 283 ? 9.564 6.128 4.228 1.00 86.75 283 ASN A C 1
ATOM 2200 O O . ASN A 1 283 ? 8.979 6.995 3.587 1.00 86.75 283 ASN A O 1
ATOM 2204 N N . ALA A 1 284 ? 10.458 6.435 5.170 1.00 82.44 284 ALA A N 1
ATOM 2205 C CA . ALA A 1 284 ? 10.914 7.781 5.523 1.00 82.44 284 ALA A CA 1
ATOM 2206 C C . ALA A 1 284 ? 9.848 8.792 6.005 1.00 82.44 284 ALA A C 1
ATOM 2208 O O . ALA A 1 284 ? 10.234 9.819 6.567 1.00 82.44 284 ALA A O 1
ATOM 2209 N N . GLY A 1 285 ? 8.545 8.507 5.911 1.00 87.81 285 GLY A N 1
ATOM 2210 C CA . GLY A 1 285 ? 7.484 9.440 6.280 1.00 87.81 285 GLY A CA 1
ATOM 2211 C C . GLY A 1 285 ? 7.443 10.649 5.358 1.00 87.81 285 GLY A C 1
ATOM 2212 O O . GLY A 1 285 ? 7.706 11.763 5.816 1.00 87.81 285 GLY A O 1
ATOM 2213 N N . GLN A 1 286 ? 7.123 10.434 4.080 1.00 87.75 286 GLN A N 1
ATOM 2214 C CA . GLN A 1 286 ? 7.208 11.482 3.059 1.00 87.75 286 GLN A CA 1
ATOM 2215 C C . GLN A 1 286 ? 6.025 12.469 3.041 1.00 87.75 286 GLN A C 1
ATOM 2217 O O . GLN A 1 286 ? 5.972 13.340 2.172 1.00 87.75 286 GLN A O 1
ATOM 2222 N N . ASP A 1 287 ? 5.099 12.369 3.999 1.00 93.00 287 ASP A N 1
ATOM 2223 C CA . ASP A 1 287 ? 3.919 13.223 4.133 1.00 93.00 287 ASP A CA 1
ATOM 2224 C C . ASP A 1 287 ? 3.480 13.451 5.603 1.00 93.00 287 ASP A C 1
ATOM 2226 O O . ASP A 1 287 ? 4.176 13.100 6.565 1.00 93.00 287 ASP A O 1
ATOM 2230 N N . ASP A 1 288 ? 2.297 14.049 5.790 1.00 94.88 288 ASP A N 1
ATOM 2231 C CA . ASP A 1 288 ? 1.650 14.228 7.094 1.00 94.88 288 ASP A CA 1
ATOM 2232 C C . ASP A 1 288 ? 0.651 13.111 7.478 1.00 94.88 288 ASP A C 1
ATOM 2234 O O . ASP A 1 288 ? 0.153 13.115 8.610 1.00 94.88 288 ASP A O 1
ATOM 2238 N N . SER A 1 289 ? 0.387 12.128 6.608 1.00 95.25 289 SER A N 1
ATOM 2239 C CA . SER A 1 289 ? -0.677 11.130 6.806 1.00 95.25 289 SER A CA 1
ATOM 2240 C C . SER A 1 289 ? -0.379 10.163 7.941 1.00 95.25 289 SER A C 1
ATOM 2242 O O . SER A 1 289 ? -1.265 9.863 8.739 1.00 95.25 289 SER A O 1
ATOM 2244 N N . GLY A 1 290 ? 0.876 9.739 8.105 1.00 93.50 290 GLY A N 1
ATOM 2245 C CA . GLY A 1 290 ? 1.261 8.882 9.227 1.00 93.50 290 GLY A CA 1
ATOM 2246 C C . GLY A 1 290 ? 1.032 9.549 10.586 1.00 93.50 290 GLY A C 1
ATOM 2247 O O . GLY A 1 290 ? 0.536 8.923 11.523 1.00 93.50 290 GLY A O 1
ATOM 2248 N N . ALA A 1 291 ? 1.340 10.846 10.696 1.00 94.00 291 ALA A N 1
ATOM 2249 C CA . ALA A 1 291 ? 1.081 11.609 11.917 1.00 94.00 291 ALA A CA 1
ATOM 2250 C C . ALA A 1 291 ? -0.423 11.811 12.144 1.00 94.00 291 ALA A C 1
ATOM 2252 O O . ALA A 1 291 ? -0.891 11.703 13.278 1.00 94.00 291 ALA A O 1
ATOM 2253 N N . TRP A 1 292 ? -1.172 12.063 11.068 1.00 96.19 292 TRP A N 1
ATOM 2254 C CA . TRP A 1 292 ? -2.623 12.186 11.101 1.00 96.19 292 TRP A CA 1
ATOM 2255 C C . TRP A 1 292 ? -3.282 10.880 11.573 1.00 96.19 292 TRP A C 1
ATOM 2257 O O . TRP A 1 292 ? -4.016 10.891 12.557 1.00 96.19 292 TRP A O 1
ATOM 2267 N N . LEU A 1 293 ? -2.944 9.735 10.968 1.00 95.56 293 LEU A N 1
ATOM 2268 C CA . LEU A 1 293 ? -3.490 8.419 11.327 1.00 95.56 293 LEU A CA 1
ATOM 2269 C C . LEU A 1 293 ? -3.267 8.111 12.808 1.00 95.56 293 LEU A C 1
ATOM 2271 O O . LEU A 1 293 ? -4.185 7.674 13.500 1.00 95.56 293 LEU A O 1
ATOM 2275 N N . LYS A 1 294 ? -2.057 8.377 13.311 1.00 93.06 294 LYS A N 1
ATOM 2276 C CA . LYS A 1 294 ? -1.662 8.054 14.687 1.00 93.06 294 LYS A CA 1
ATOM 2277 C C . LYS A 1 294 ? -2.122 9.074 15.733 1.00 93.06 294 LYS A C 1
ATOM 2279 O O . LYS A 1 294 ? -1.849 8.871 16.918 1.00 93.06 294 LYS A O 1
ATOM 2284 N N . ALA A 1 295 ? -2.820 10.143 15.348 1.00 92.25 295 ALA A N 1
ATOM 2285 C CA . ALA A 1 295 ? -3.409 11.063 16.314 1.00 92.25 295 ALA A CA 1
ATOM 2286 C C . ALA A 1 295 ? -4.524 10.373 17.124 1.00 92.25 295 ALA A C 1
ATOM 2288 O O . ALA A 1 295 ? -5.291 9.567 16.602 1.00 92.25 295 ALA A O 1
ATOM 2289 N N . ALA A 1 296 ? -4.647 10.721 18.410 1.00 83.44 296 ALA A N 1
ATOM 2290 C CA . ALA A 1 296 ? -5.535 10.034 19.360 1.00 83.44 296 ALA A CA 1
ATOM 2291 C C . ALA A 1 296 ? -7.031 10.057 18.986 1.00 83.44 296 ALA A C 1
ATOM 2293 O O . ALA A 1 296 ? -7.793 9.225 19.462 1.00 83.44 296 ALA A O 1
ATOM 2294 N N . TYR A 1 297 ? -7.447 11.012 18.156 1.00 86.75 297 TYR A N 1
ATOM 2295 C CA . TYR A 1 297 ? -8.829 11.222 17.713 1.00 86.75 297 TYR A CA 1
ATOM 2296 C C . TYR A 1 297 ? -9.098 10.699 16.288 1.00 86.75 297 TYR A C 1
ATOM 2298 O O . TYR A 1 297 ? -10.159 10.975 15.730 1.00 86.75 297 TYR A O 1
ATOM 2306 N N . HIS A 1 298 ? -8.141 9.971 15.700 1.00 93.12 298 HIS A N 1
ATOM 2307 C CA . HIS A 1 298 ? -8.260 9.339 14.385 1.00 93.12 298 HIS A CA 1
ATOM 2308 C C . HIS A 1 298 ? -8.174 7.813 14.515 1.00 93.12 298 HIS A C 1
ATOM 2310 O O . HIS A 1 298 ? -9.099 7.198 15.042 1.00 93.12 298 HIS A O 1
ATOM 2316 N N . TYR A 1 299 ? -7.066 7.202 14.090 1.00 96.19 299 TYR A N 1
ATOM 2317 C CA . TYR A 1 299 ? -6.889 5.748 14.041 1.00 96.19 299 TYR A CA 1
ATOM 2318 C C . TYR A 1 299 ? -5.614 5.323 14.798 1.00 96.19 299 TYR A C 1
ATOM 2320 O O . TYR A 1 299 ? -4.727 4.666 14.241 1.00 96.19 299 TYR A O 1
ATOM 2328 N N . PRO A 1 300 ? -5.470 5.682 16.093 1.00 93.69 300 PRO A N 1
ATOM 2329 C CA . PRO A 1 300 ? -4.213 5.521 16.827 1.00 93.69 300 PRO A CA 1
ATOM 2330 C C . PRO A 1 300 ? -3.777 4.059 16.999 1.00 93.69 300 PRO A C 1
ATOM 2332 O O . PRO A 1 300 ? -2.608 3.811 17.297 1.00 93.69 300 PRO A O 1
ATOM 2335 N N . TYR A 1 301 ? -4.667 3.091 16.767 1.00 92.38 301 TYR A N 1
ATOM 2336 C CA . TYR A 1 301 ? -4.391 1.656 16.885 1.00 92.38 301 TYR A CA 1
ATOM 2337 C C . TYR A 1 301 ? -4.066 0.965 15.558 1.00 92.38 301 TYR A C 1
ATOM 2339 O O . TYR A 1 301 ? -3.686 -0.203 15.575 1.00 92.38 301 TYR A O 1
ATOM 2347 N N . THR A 1 302 ? -4.124 1.668 14.420 1.00 95.12 302 THR A N 1
ATOM 2348 C CA . THR A 1 302 ? -3.646 1.115 13.147 1.00 95.12 302 THR A CA 1
ATOM 2349 C C . THR A 1 302 ? -2.183 0.701 13.276 1.00 95.12 302 THR A C 1
ATOM 2351 O O . THR A 1 302 ? -1.338 1.479 13.750 1.00 95.12 302 THR A O 1
ATOM 2354 N N . PHE A 1 303 ? -1.884 -0.534 12.864 1.00 96.12 303 PHE A N 1
ATOM 2355 C CA . PHE A 1 303 ? -0.516 -1.030 12.793 1.00 96.12 303 PHE A CA 1
ATOM 2356 C C . PHE A 1 303 ? 0.267 -0.186 11.791 1.00 96.12 303 PHE A C 1
ATOM 2358 O O . PHE A 1 303 ? -0.121 -0.065 10.627 1.00 96.12 303 PHE A O 1
ATOM 2365 N N . TYR A 1 304 ? 1.373 0.382 12.256 1.00 95.00 304 TYR A N 1
ATOM 2366 C CA . TYR A 1 304 ? 2.157 1.332 11.488 1.00 95.00 304 TYR A CA 1
ATOM 2367 C C . TYR A 1 304 ? 3.628 1.201 11.851 1.00 95.00 304 TYR A C 1
ATOM 2369 O O . TYR A 1 304 ? 4.006 1.406 13.008 1.00 95.00 304 TYR A O 1
ATOM 2377 N N . VAL A 1 305 ? 4.458 0.898 10.862 1.00 92.19 305 VAL A N 1
ATOM 2378 C CA . VAL A 1 305 ? 5.912 0.899 10.996 1.00 92.19 305 VAL A CA 1
ATOM 2379 C C . VAL A 1 305 ? 6.456 1.969 10.071 1.00 92.19 305 VAL A C 1
ATOM 2381 O O . VAL A 1 305 ? 6.281 1.884 8.863 1.00 92.19 305 VAL A O 1
ATOM 2384 N N . ARG A 1 306 ? 7.139 2.965 10.642 1.00 87.81 306 ARG A N 1
ATOM 2385 C CA . ARG A 1 306 ? 7.895 3.945 9.863 1.00 87.81 306 ARG A CA 1
ATOM 2386 C C . ARG A 1 306 ? 9.363 3.573 9.846 1.00 87.81 306 ARG A C 1
ATOM 2388 O O . ARG A 1 306 ? 10.029 3.595 10.886 1.00 87.81 306 ARG A O 1
ATOM 2395 N N . TRP A 1 307 ? 9.884 3.320 8.659 1.00 76.81 307 TRP A N 1
ATOM 2396 C CA . TRP A 1 307 ? 11.308 3.174 8.442 1.00 76.81 307 TRP A CA 1
ATOM 2397 C C . TRP A 1 307 ? 11.974 4.556 8.420 1.00 76.81 307 TRP A C 1
ATOM 2399 O O . TRP A 1 307 ? 12.093 5.214 7.395 1.00 76.81 307 TRP A O 1
ATOM 2409 N N . VAL A 1 308 ? 12.414 5.029 9.589 1.00 68.19 308 VAL A N 1
ATOM 2410 C CA . VAL A 1 308 ? 12.998 6.379 9.764 1.00 68.19 308 VAL A CA 1
ATOM 2411 C C . VAL A 1 308 ? 14.498 6.473 9.456 1.00 68.19 308 VAL A C 1
ATOM 2413 O O . VAL A 1 308 ? 15.056 7.567 9.414 1.00 68.19 308 VAL A O 1
ATOM 2416 N N . ARG A 1 309 ? 15.189 5.341 9.279 1.00 57.31 309 ARG A N 1
ATOM 2417 C CA . ARG A 1 309 ? 16.625 5.296 8.955 1.00 57.31 309 ARG A CA 1
ATOM 2418 C C . ARG A 1 309 ? 16.814 4.704 7.563 1.00 57.31 309 ARG A C 1
ATOM 2420 O O . ARG A 1 309 ? 17.260 3.570 7.446 1.00 57.31 309 ARG A O 1
ATOM 2427 N N . GLY A 1 310 ? 16.475 5.481 6.532 1.00 48.94 310 GLY A N 1
ATOM 2428 C CA . GLY A 1 310 ? 16.547 5.130 5.101 1.00 48.94 310 GLY A CA 1
ATOM 2429 C C . GLY A 1 310 ? 17.951 4.862 4.538 1.00 48.94 310 GLY A C 1
ATOM 2430 O O . GLY A 1 310 ? 18.188 5.019 3.349 1.00 48.94 310 GLY A O 1
ATOM 2431 N N . GLY A 1 311 ? 18.910 4.480 5.379 1.00 48.00 311 GLY A N 1
ATOM 2432 C CA . GLY A 1 311 ? 20.089 3.797 4.885 1.00 48.00 311 GLY A CA 1
ATOM 2433 C C . GLY A 1 311 ? 19.793 2.301 4.775 1.00 48.00 311 GLY A C 1
ATOM 2434 O O . GLY A 1 311 ? 19.291 1.695 5.717 1.00 48.00 311 GLY A O 1
ATOM 2435 N N . MET A 1 312 ? 20.315 1.693 3.720 1.00 50.97 312 MET A N 1
ATOM 2436 C CA . MET A 1 312 ? 21.060 0.434 3.823 1.00 50.97 312 MET A CA 1
ATOM 2437 C C . MET A 1 312 ? 20.338 -0.915 3.955 1.00 50.97 312 MET A C 1
ATOM 2439 O O . MET A 1 312 ? 20.892 -1.854 4.520 1.00 50.97 312 MET A O 1
ATOM 2443 N N . ALA A 1 313 ? 19.211 -1.090 3.268 1.00 49.78 313 ALA A N 1
ATOM 2444 C CA . ALA A 1 313 ? 18.890 -2.420 2.729 1.00 49.78 313 ALA A CA 1
ATOM 2445 C C . ALA A 1 313 ? 19.448 -2.616 1.303 1.00 49.78 313 ALA A C 1
ATOM 2447 O O . ALA A 1 313 ? 20.047 -3.652 1.034 1.00 49.78 313 ALA A O 1
ATOM 2448 N N . MET A 1 314 ? 19.357 -1.600 0.430 1.00 51.88 314 MET A N 1
ATOM 2449 C CA . MET A 1 314 ? 19.890 -1.657 -0.946 1.00 51.88 314 MET A CA 1
ATOM 2450 C C . MET A 1 314 ? 20.846 -0.504 -1.299 1.00 51.88 314 MET A C 1
ATOM 2452 O O . MET A 1 314 ? 21.680 -0.648 -2.195 1.00 51.88 314 MET A O 1
ATOM 2456 N N . ASP A 1 315 ? 20.824 0.601 -0.541 1.00 55.41 315 ASP A N 1
ATOM 2457 C CA . ASP A 1 315 ? 21.823 1.676 -0.632 1.00 55.41 315 ASP A CA 1
ATOM 2458 C C . ASP A 1 315 ? 23.109 1.311 0.119 1.00 55.41 315 ASP A C 1
ATOM 2460 O O . ASP A 1 315 ? 23.508 1.913 1.120 1.00 55.41 315 ASP A O 1
ATOM 2464 N N . SER A 1 316 ? 23.751 0.241 -0.329 1.00 46.34 316 SER A N 1
ATOM 2465 C CA . SER A 1 316 ? 25.051 -0.122 0.191 1.00 46.34 316 SER A CA 1
ATOM 2466 C C . SER A 1 316 ? 26.109 0.639 -0.605 1.00 46.34 316 SER A C 1
ATOM 2468 O O . SER A 1 316 ? 26.322 0.360 -1.781 1.00 46.34 316 SER A O 1
ATOM 2470 N N . ILE A 1 317 ? 26.739 1.615 0.052 1.00 48.69 317 ILE A N 1
ATOM 2471 C CA . ILE A 1 317 ? 28.102 2.089 -0.213 1.00 48.69 317 ILE A CA 1
ATOM 2472 C C . ILE A 1 317 ? 28.365 2.357 -1.703 1.00 48.69 317 ILE A C 1
ATOM 2474 O O . ILE A 1 317 ? 28.777 1.489 -2.467 1.00 48.69 317 ILE A O 1
ATOM 2478 N N . SER A 1 318 ? 28.190 3.612 -2.119 1.00 42.91 318 SER A N 1
ATOM 2479 C CA . SER A 1 318 ? 28.841 4.094 -3.339 1.00 42.91 318 SER A CA 1
ATOM 2480 C C . SER A 1 318 ? 30.316 3.680 -3.360 1.00 42.91 318 SER A C 1
ATOM 2482 O O . SER A 1 318 ? 30.985 3.831 -2.339 1.00 42.91 318 SER A O 1
ATOM 2484 N N . ASP A 1 319 ? 30.860 3.362 -4.534 1.00 41.09 319 ASP A N 1
ATOM 2485 C CA . ASP A 1 319 ? 32.310 3.307 -4.800 1.00 41.09 319 ASP A CA 1
ATOM 2486 C C . ASP A 1 319 ? 33.032 4.660 -4.556 1.00 41.09 319 ASP A C 1
ATOM 2488 O O . ASP A 1 319 ? 34.198 4.843 -4.905 1.00 41.09 319 ASP A O 1
ATOM 2492 N N . THR A 1 320 ? 32.356 5.641 -3.946 1.00 38.44 320 THR A N 1
ATOM 2493 C CA . THR A 1 320 ? 32.935 6.905 -3.501 1.00 38.44 320 THR A CA 1
ATOM 2494 C C . THR A 1 320 ? 33.207 6.871 -1.989 1.00 38.44 320 THR A C 1
ATOM 2496 O O . THR A 1 320 ? 32.370 6.372 -1.232 1.00 38.44 320 THR A O 1
ATOM 2499 N N . PRO A 1 321 ? 34.332 7.443 -1.507 1.00 37.22 321 PRO A N 1
ATOM 2500 C CA . PRO A 1 321 ? 34.722 7.440 -0.089 1.00 37.22 321 PRO A CA 1
ATOM 2501 C C . PRO A 1 321 ? 33.731 8.090 0.893 1.00 37.22 321 PRO A C 1
ATOM 2503 O O . PRO A 1 321 ? 34.020 8.146 2.085 1.00 37.22 321 PRO A O 1
ATOM 2506 N N . THR A 1 322 ? 32.608 8.634 0.416 1.00 38.84 322 THR A N 1
ATOM 2507 C CA . THR A 1 322 ? 31.677 9.451 1.201 1.00 38.84 322 THR A CA 1
ATOM 2508 C C . THR A 1 322 ? 30.243 8.932 1.231 1.00 38.84 322 THR A C 1
ATOM 2510 O O . THR A 1 322 ? 29.407 9.678 1.714 1.00 38.84 322 THR A O 1
ATOM 2513 N N . GLY A 1 323 ? 29.961 7.712 0.742 1.00 42.22 323 GLY A N 1
ATOM 2514 C CA . GLY A 1 323 ? 28.690 6.988 0.930 1.00 42.22 323 GLY A CA 1
ATOM 2515 C C . GLY A 1 323 ? 27.443 7.876 0.920 1.00 42.22 323 GLY A C 1
ATOM 2516 O O . GLY A 1 323 ? 27.041 8.351 1.978 1.00 42.22 323 GLY A O 1
ATOM 2517 N N . ILE A 1 324 ? 26.826 8.089 -0.248 1.00 43.47 324 ILE A N 1
ATOM 2518 C CA . ILE A 1 324 ? 25.635 8.949 -0.417 1.00 43.47 324 ILE A CA 1
ATOM 2519 C C . ILE A 1 324 ? 24.369 8.268 0.137 1.00 43.47 324 ILE A C 1
ATOM 2521 O O . ILE A 1 324 ? 23.353 8.164 -0.532 1.00 43.47 324 ILE A O 1
ATOM 2525 N N . SER A 1 325 ? 24.426 7.832 1.388 1.00 45.06 325 SER A N 1
ATOM 2526 C CA . SER A 1 325 ? 23.236 7.776 2.218 1.00 45.06 325 SER A CA 1
ATOM 2527 C C . SER A 1 325 ? 23.055 9.173 2.813 1.00 45.06 325 SER A C 1
ATOM 2529 O O . SER A 1 325 ? 24.033 9.828 3.188 1.00 45.06 325 SER A O 1
ATOM 2531 N N . TRP A 1 326 ? 21.816 9.649 2.947 1.00 42.16 326 TRP A N 1
ATOM 2532 C CA . TRP A 1 326 ? 21.510 10.917 3.634 1.00 42.16 326 TRP A CA 1
ATOM 2533 C C . TRP A 1 326 ? 22.035 10.968 5.086 1.00 42.16 326 TRP A C 1
ATOM 2535 O O . TRP A 1 326 ? 22.055 12.026 5.715 1.00 42.16 326 TRP A O 1
ATOM 2545 N N . PHE A 1 327 ? 22.508 9.831 5.605 1.00 43.16 327 PHE A N 1
ATOM 2546 C CA . PHE A 1 327 ? 23.179 9.675 6.883 1.00 43.16 327 PHE A CA 1
ATOM 2547 C C . PHE A 1 327 ? 24.667 9.346 6.672 1.00 43.16 327 PHE A C 1
ATOM 2549 O O . PHE A 1 327 ? 25.040 8.176 6.699 1.00 43.16 327 PHE A O 1
ATOM 2556 N N . PRO A 1 328 ? 25.557 10.350 6.549 1.00 39.19 328 PRO A N 1
ATOM 2557 C CA . PRO A 1 328 ? 26.976 10.159 6.210 1.00 39.19 328 PRO A CA 1
ATOM 2558 C C . PRO A 1 328 ? 27.794 9.314 7.209 1.00 39.19 328 PRO A C 1
ATOM 2560 O O . PRO A 1 328 ? 28.982 9.084 7.002 1.00 39.19 328 PRO A O 1
ATOM 2563 N N . TYR A 1 329 ? 27.186 8.839 8.297 1.00 44.03 329 TYR A N 1
ATOM 2564 C CA . TYR A 1 329 ? 27.825 8.012 9.309 1.00 44.03 329 TYR A CA 1
ATOM 2565 C C . TYR A 1 329 ? 26.839 7.000 9.872 1.00 44.03 329 TYR A C 1
ATOM 2567 O O . TYR A 1 329 ? 26.206 7.236 10.901 1.00 44.03 329 TYR A O 1
ATOM 2575 N N . CYS A 1 330 ? 26.766 5.827 9.258 1.00 48.34 330 CYS A N 1
ATOM 2576 C CA . CYS A 1 330 ? 26.331 4.661 10.002 1.00 48.34 330 CYS A CA 1
ATOM 2577 C C . CYS A 1 330 ? 27.405 3.573 9.969 1.00 48.34 330 CYS A C 1
ATOM 2579 O O . CYS A 1 330 ? 27.460 2.741 9.072 1.00 48.34 330 CYS A O 1
ATOM 2581 N N . GLY A 1 331 ? 28.282 3.583 10.975 1.00 45.16 331 GLY A N 1
ATOM 2582 C CA . GLY A 1 331 ? 29.328 2.565 11.136 1.00 45.16 331 GLY A CA 1
ATOM 2583 C C . GLY A 1 331 ? 28.791 1.165 11.465 1.00 45.16 331 GLY A C 1
ATOM 2584 O O . GLY A 1 331 ? 29.493 0.182 11.260 1.00 45.16 331 GLY A O 1
ATOM 2585 N N . GLU A 1 332 ? 27.548 1.051 11.941 1.00 46.16 332 GLU A N 1
ATOM 2586 C CA . GLU A 1 332 ? 26.918 -0.236 12.297 1.00 46.16 332 GLU A CA 1
ATOM 2587 C C . GLU A 1 332 ? 26.111 -0.865 11.156 1.00 46.16 332 GLU A C 1
ATOM 2589 O O . GLU A 1 332 ? 25.720 -2.028 11.230 1.00 46.16 332 GLU A O 1
ATOM 2594 N N . CYS A 1 333 ? 25.899 -0.088 10.102 1.00 48.78 333 CYS A N 1
ATOM 2595 C CA . CYS A 1 333 ? 25.040 -0.381 8.972 1.00 48.78 333 CYS A CA 1
ATOM 2596 C C . CYS A 1 333 ? 25.722 -1.170 7.843 1.00 48.78 333 CYS A C 1
ATOM 2598 O O . CYS A 1 333 ? 25.073 -1.795 7.012 1.00 48.78 333 CYS A O 1
ATOM 2600 N N . ALA A 1 334 ? 27.054 -1.171 7.817 1.00 48.78 334 ALA A N 1
ATOM 2601 C CA . ALA A 1 334 ? 27.867 -1.826 6.795 1.00 48.78 334 ALA A CA 1
ATOM 2602 C C . ALA A 1 334 ? 28.068 -3.335 7.062 1.00 48.78 334 ALA A C 1
ATOM 2604 O O . ALA A 1 334 ? 29.183 -3.840 6.945 1.00 48.78 334 ALA A O 1
ATOM 2605 N N . LYS A 1 335 ? 27.019 -4.050 7.492 1.00 50.50 335 LYS A N 1
ATOM 2606 C CA . LYS A 1 335 ? 27.098 -5.494 7.802 1.00 50.50 335 LYS A CA 1
ATOM 2607 C C . LYS A 1 335 ? 26.571 -6.405 6.689 1.00 50.50 335 LYS A C 1
ATOM 2609 O O . LYS A 1 335 ? 26.843 -7.600 6.737 1.00 50.50 335 LYS A O 1
ATOM 2614 N N . GLY A 1 336 ? 25.830 -5.866 5.717 1.00 55.62 336 GLY A N 1
ATOM 2615 C CA . GLY A 1 336 ? 25.390 -6.608 4.531 1.00 55.62 336 GLY A CA 1
ATOM 2616 C C . GLY A 1 336 ? 26.516 -6.789 3.508 1.00 55.62 336 GLY A C 1
ATOM 2617 O O . GLY A 1 336 ? 27.427 -5.962 3.432 1.00 55.62 336 GLY A O 1
ATOM 2618 N N . ASP A 1 337 ? 26.461 -7.862 2.713 1.00 63.50 337 ASP A N 1
ATOM 2619 C CA . ASP A 1 337 ? 27.399 -8.066 1.604 1.00 63.50 337 ASP A CA 1
ATOM 2620 C C . ASP A 1 337 ? 27.080 -7.108 0.447 1.00 63.50 337 ASP A C 1
ATOM 2622 O O . ASP A 1 337 ? 26.182 -7.327 -0.365 1.00 63.50 337 ASP A O 1
ATOM 2626 N N . VAL A 1 338 ? 27.857 -6.033 0.380 1.00 63.75 338 VAL A N 1
ATOM 2627 C CA . VAL A 1 338 ? 27.697 -4.939 -0.585 1.00 63.75 338 VAL A CA 1
ATOM 2628 C C . VAL A 1 338 ? 28.111 -5.308 -2.014 1.00 63.75 338 VAL A C 1
ATOM 2630 O O . VAL A 1 338 ? 27.834 -4.568 -2.958 1.00 63.75 338 VAL A O 1
ATOM 2633 N N . SER A 1 339 ? 28.770 -6.457 -2.208 1.00 68.12 339 SER A N 1
ATOM 2634 C CA . SER A 1 339 ? 29.286 -6.866 -3.520 1.00 68.12 339 SER A CA 1
ATOM 2635 C C . SER A 1 339 ? 28.190 -7.235 -4.525 1.00 68.12 339 SER A C 1
ATOM 2637 O O . SER A 1 339 ? 28.439 -7.195 -5.731 1.00 68.12 339 SER A O 1
ATOM 2639 N N . TYR A 1 340 ? 26.979 -7.531 -4.042 1.00 70.00 340 TYR A N 1
ATOM 2640 C CA . TYR A 1 340 ? 25.810 -7.883 -4.854 1.00 70.00 340 TYR A CA 1
ATOM 2641 C C . TYR A 1 340 ? 24.878 -6.710 -5.146 1.00 70.00 340 TYR A C 1
ATOM 2643 O O . TYR A 1 340 ? 23.885 -6.884 -5.843 1.00 70.00 340 TYR A O 1
ATOM 2651 N N . VAL A 1 341 ? 25.164 -5.519 -4.621 1.00 71.56 341 VAL A N 1
ATOM 2652 C CA . VAL A 1 341 ? 24.289 -4.352 -4.805 1.00 71.56 341 VAL A CA 1
ATOM 2653 C C . VAL A 1 341 ? 25.072 -3.095 -5.186 1.00 71.56 341 VAL A C 1
ATOM 2655 O O . VAL A 1 341 ? 24.522 -1.999 -5.166 1.00 71.56 341 VAL A O 1
ATOM 2658 N N . SER A 1 342 ? 26.340 -3.225 -5.595 1.00 76.38 342 SER A N 1
ATOM 2659 C CA . SER A 1 342 ? 27.104 -2.115 -6.180 1.00 76.38 342 SER A CA 1
ATOM 2660 C C . SER A 1 342 ? 26.564 -1.726 -7.560 1.00 76.38 342 SER A C 1
ATOM 2662 O O . SER A 1 342 ? 25.868 -2.503 -8.218 1.00 76.38 342 SER A O 1
ATOM 2664 N N . ASP A 1 343 ? 26.864 -0.510 -8.018 1.00 81.88 343 ASP A N 1
ATOM 2665 C CA . ASP A 1 343 ? 26.439 -0.052 -9.351 1.00 81.88 343 ASP A CA 1
ATOM 2666 C C . ASP A 1 343 ? 27.081 -0.913 -10.448 1.00 81.88 343 ASP A C 1
ATOM 2668 O O . ASP A 1 343 ? 26.383 -1.384 -11.340 1.00 81.88 343 ASP A O 1
ATOM 2672 N N . TYR A 1 344 ? 28.365 -1.262 -10.298 1.00 84.12 344 TYR A N 1
ATOM 2673 C CA . TYR A 1 344 ? 29.047 -2.209 -11.186 1.00 84.12 344 TYR A CA 1
ATOM 2674 C C . TYR A 1 344 ? 28.361 -3.584 -11.234 1.00 84.12 344 TYR A C 1
ATOM 2676 O O . TYR A 1 344 ? 28.252 -4.206 -12.294 1.00 84.12 344 TYR A O 1
ATOM 2684 N N . TRP A 1 345 ? 27.909 -4.099 -10.085 1.00 85.62 345 TRP A N 1
ATOM 2685 C CA . TRP A 1 345 ? 27.210 -5.379 -10.057 1.00 85.62 345 TRP A CA 1
ATOM 2686 C C . TRP A 1 345 ? 25.863 -5.289 -10.777 1.00 85.62 345 TRP A C 1
ATOM 2688 O O . TRP A 1 345 ? 25.547 -6.184 -11.561 1.00 85.62 345 TRP A O 1
ATOM 2698 N N . VAL A 1 346 ? 25.104 -4.211 -10.563 1.00 87.75 346 VAL A N 1
ATOM 2699 C CA . VAL A 1 346 ? 23.808 -3.961 -11.218 1.00 87.75 346 VAL A CA 1
ATOM 2700 C C . VAL A 1 346 ? 23.969 -3.827 -12.736 1.00 87.75 346 VAL A C 1
ATOM 2702 O O . VAL A 1 346 ? 23.270 -4.524 -13.476 1.00 87.75 346 VAL A O 1
ATOM 2705 N N . GLU A 1 347 ? 24.950 -3.049 -13.199 1.00 91.06 347 GLU A N 1
ATOM 2706 C CA . GLU A 1 347 ? 25.283 -2.873 -14.624 1.00 91.06 347 GLU A CA 1
ATOM 2707 C C . GLU A 1 347 ? 25.627 -4.199 -15.307 1.00 91.06 347 GLU A C 1
ATOM 2709 O O . GLU A 1 347 ? 25.347 -4.422 -16.483 1.00 91.06 347 GLU A O 1
ATOM 2714 N N . LYS A 1 348 ? 26.212 -5.138 -14.566 1.00 91.81 348 LYS A N 1
ATOM 2715 C CA . LYS A 1 348 ? 26.606 -6.437 -15.110 1.00 91.81 348 LYS A CA 1
ATOM 2716 C C . LYS A 1 348 ? 25.507 -7.496 -15.018 1.00 91.81 348 LYS A C 1
ATOM 2718 O O . LYS A 1 348 ? 25.417 -8.376 -15.886 1.00 91.81 348 LYS A O 1
ATOM 2723 N N . ASN A 1 349 ? 24.709 -7.468 -13.953 1.00 90.50 349 ASN A N 1
ATOM 2724 C CA . ASN A 1 349 ? 23.854 -8.589 -13.567 1.00 90.50 349 ASN A CA 1
ATOM 2725 C C . ASN A 1 349 ? 22.355 -8.301 -13.644 1.00 90.50 349 ASN A C 1
ATOM 2727 O O . ASN A 1 349 ? 21.611 -9.271 -13.744 1.00 90.50 349 ASN A O 1
ATOM 2731 N N . ILE A 1 350 ? 21.924 -7.037 -13.662 1.00 92.94 350 ILE A N 1
ATOM 2732 C CA . ILE A 1 350 ? 20.505 -6.647 -13.696 1.00 92.94 350 ILE A CA 1
ATOM 2733 C C . ILE A 1 350 ? 20.171 -5.929 -15.001 1.00 92.94 350 ILE A C 1
ATOM 2735 O O . ILE A 1 350 ? 19.442 -6.477 -15.824 1.00 92.94 350 ILE A O 1
ATOM 2739 N N . GLN A 1 351 ? 20.768 -4.761 -15.244 1.00 95.50 351 GLN A N 1
ATOM 2740 C CA . GLN A 1 351 ? 20.431 -3.895 -16.379 1.00 95.50 351 GLN A CA 1
ATOM 2741 C C . GLN A 1 351 ? 20.490 -4.578 -17.765 1.00 95.50 351 GLN A C 1
ATOM 2743 O O . GLN A 1 351 ? 19.591 -4.380 -18.579 1.00 95.50 351 GLN A O 1
ATOM 2748 N N . PRO A 1 352 ? 21.462 -5.463 -18.072 1.00 96.62 352 PRO A N 1
ATOM 2749 C CA . PRO A 1 352 ? 21.522 -6.116 -19.380 1.00 96.62 352 PRO A CA 1
ATOM 2750 C C . PRO A 1 352 ? 20.597 -7.342 -19.493 1.00 96.62 352 PRO A C 1
ATOM 2752 O O . PRO A 1 352 ? 20.681 -8.081 -20.478 1.00 96.62 352 PRO A O 1
ATOM 2755 N N . LYS A 1 353 ? 19.764 -7.642 -18.484 1.00 93.94 353 LYS A N 1
ATOM 2756 C CA . LYS A 1 353 ? 18.940 -8.861 -18.437 1.00 93.94 353 LYS A CA 1
ATOM 2757 C C . LYS A 1 353 ? 17.520 -8.613 -18.934 1.00 93.94 353 LYS A C 1
ATOM 2759 O O . LYS A 1 353 ? 16.578 -8.469 -18.160 1.00 93.94 353 LYS A O 1
ATOM 2764 N N . GLY A 1 354 ? 17.363 -8.685 -20.252 1.00 95.19 354 GLY A N 1
ATOM 2765 C CA . GLY A 1 354 ? 16.048 -8.701 -20.891 1.00 95.19 354 GLY A CA 1
ATOM 2766 C C . GLY A 1 354 ? 15.234 -7.419 -20.655 1.00 95.19 354 GLY A C 1
ATOM 2767 O O . GLY A 1 354 ? 15.808 -6.388 -20.312 1.00 95.19 354 GLY A O 1
ATOM 2768 N N . PRO A 1 355 ? 13.907 -7.475 -20.858 1.00 97.56 355 PRO A N 1
ATOM 2769 C CA . PRO A 1 355 ? 13.052 -6.288 -20.827 1.00 97.56 355 PRO A CA 1
ATOM 2770 C C . PRO A 1 355 ? 13.034 -5.583 -19.466 1.00 97.56 355 PRO A C 1
ATOM 2772 O O . PRO A 1 355 ? 13.219 -4.376 -19.409 1.00 97.56 355 PRO A O 1
ATOM 2775 N N . LEU A 1 356 ? 12.887 -6.329 -18.364 1.00 96.50 356 LEU A N 1
ATOM 2776 C CA . LEU A 1 356 ? 12.876 -5.748 -17.013 1.00 96.50 356 LEU A CA 1
ATOM 2777 C C . LEU A 1 356 ? 14.225 -5.129 -16.628 1.00 96.50 356 LEU A C 1
ATOM 2779 O O . LEU A 1 356 ? 14.252 -4.087 -15.985 1.00 96.50 356 LEU A O 1
ATOM 2783 N N . GLY A 1 357 ? 15.341 -5.732 -17.053 1.00 96.31 357 GLY A N 1
ATOM 2784 C CA . GLY A 1 357 ? 16.662 -5.132 -16.869 1.00 96.31 357 GLY A CA 1
ATOM 2785 C C . GLY A 1 357 ? 16.792 -3.786 -17.585 1.00 96.31 357 GLY A C 1
ATOM 2786 O O . GLY A 1 357 ? 17.326 -2.844 -17.011 1.00 96.31 357 GLY A O 1
ATOM 2787 N N . ALA A 1 358 ? 16.254 -3.669 -18.803 1.00 96.81 358 ALA A N 1
ATOM 2788 C CA . ALA A 1 358 ? 16.295 -2.425 -19.572 1.00 96.81 358 ALA A CA 1
ATOM 2789 C C . ALA A 1 358 ? 15.497 -1.280 -18.920 1.00 96.81 358 ALA A C 1
ATOM 2791 O O . ALA A 1 358 ? 15.845 -0.118 -19.115 1.00 96.81 358 ALA A O 1
ATOM 2792 N N . GLU A 1 359 ? 14.476 -1.607 -18.122 1.00 96.31 359 GLU A N 1
ATOM 2793 C CA . GLU A 1 359 ? 13.702 -0.635 -17.343 1.00 96.31 359 GLU A CA 1
ATOM 2794 C C . GLU A 1 359 ? 14.339 -0.271 -15.996 1.00 96.31 359 GLU A C 1
ATOM 2796 O O . GLU A 1 359 ? 13.830 0.613 -15.312 1.00 96.31 359 GLU A O 1
ATOM 2801 N N . TYR A 1 360 ? 15.447 -0.906 -15.601 1.00 95.19 360 TYR A N 1
ATOM 2802 C CA . TYR A 1 360 ? 16.155 -0.593 -14.361 1.00 95.19 360 TYR A CA 1
ATOM 2803 C C . TYR A 1 360 ? 17.135 0.582 -14.591 1.00 95.19 360 TYR A C 1
ATOM 2805 O O . TYR A 1 360 ? 18.192 0.386 -15.204 1.00 95.19 360 TYR A O 1
ATOM 2813 N N . PRO A 1 361 ? 16.841 1.810 -14.118 1.00 93.12 361 PRO A N 1
ATOM 2814 C CA . PRO A 1 361 ? 17.679 2.978 -14.392 1.00 93.12 361 PRO A CA 1
ATOM 2815 C C . PRO A 1 361 ? 19.000 2.959 -13.610 1.00 93.12 361 PRO A C 1
ATOM 2817 O O . PRO A 1 361 ? 19.200 2.171 -12.687 1.00 93.12 361 PRO A O 1
ATOM 2820 N N . ASP A 1 362 ? 19.903 3.877 -13.951 1.00 89.94 362 ASP A N 1
ATOM 2821 C CA . ASP A 1 362 ? 21.062 4.165 -13.107 1.00 89.94 362 ASP A CA 1
ATOM 2822 C C . ASP A 1 362 ? 20.631 4.859 -11.807 1.00 89.94 362 ASP A C 1
ATOM 2824 O O . ASP A 1 362 ? 19.641 5.599 -11.747 1.00 89.94 362 ASP A O 1
ATOM 2828 N N . ARG A 1 363 ? 21.399 4.644 -10.736 1.00 85.31 363 ARG A N 1
ATOM 2829 C CA . ARG A 1 363 ? 21.147 5.283 -9.440 1.00 85.31 363 ARG A CA 1
ATOM 2830 C C . ARG A 1 363 ? 21.357 6.789 -9.529 1.00 85.31 363 ARG A C 1
ATOM 2832 O O . ARG A 1 363 ? 22.443 7.244 -9.890 1.00 85.31 363 ARG A O 1
ATOM 2839 N N . ARG A 1 364 ? 20.360 7.556 -9.077 1.00 82.00 364 ARG A N 1
ATOM 2840 C CA . ARG A 1 364 ? 20.484 9.007 -8.923 1.00 82.00 364 ARG A CA 1
ATOM 2841 C C . ARG A 1 364 ? 20.944 9.434 -7.530 1.00 82.00 364 ARG A C 1
ATOM 2843 O O . ARG A 1 364 ? 21.884 10.227 -7.431 1.00 82.00 364 ARG A O 1
ATOM 2850 N N . TYR A 1 365 ? 20.285 8.918 -6.491 1.00 75.44 365 TYR A N 1
ATOM 2851 C CA . TYR A 1 365 ? 20.583 9.199 -5.084 1.00 75.44 365 TYR A CA 1
ATOM 2852 C C . TYR A 1 365 ? 20.734 7.898 -4.297 1.00 75.44 365 TYR A C 1
ATOM 2854 O O . TYR A 1 365 ? 21.862 7.483 -4.043 1.00 75.44 365 TYR A O 1
ATOM 2862 N N . LEU A 1 366 ? 19.615 7.239 -3.985 1.00 74.81 366 LEU A N 1
ATOM 2863 C CA . LEU A 1 366 ? 19.565 5.937 -3.326 1.00 74.81 366 LEU A CA 1
ATOM 2864 C C . LEU A 1 366 ? 19.250 4.842 -4.348 1.00 74.81 366 LEU A C 1
ATOM 2866 O O . LEU A 1 366 ? 18.734 5.109 -5.433 1.00 74.81 366 LEU A O 1
ATOM 2870 N N . LYS A 1 367 ? 19.620 3.606 -4.016 1.00 80.50 367 LYS A N 1
ATOM 2871 C CA . LYS A 1 367 ? 19.217 2.416 -4.768 1.00 80.50 367 LYS A CA 1
ATOM 2872 C C . LYS A 1 367 ? 18.064 1.766 -4.033 1.00 80.50 367 LYS A C 1
ATOM 2874 O O . LYS A 1 367 ? 18.271 1.363 -2.891 1.00 80.50 367 LYS A O 1
ATOM 2879 N N . GLU A 1 368 ? 16.923 1.636 -4.706 1.00 84.62 368 GLU A N 1
ATOM 2880 C CA . GLU A 1 368 ? 15.777 0.860 -4.218 1.00 84.62 368 GLU A CA 1
ATOM 2881 C C . GLU A 1 368 ? 15.425 1.192 -2.757 1.00 84.62 368 GLU A C 1
ATOM 2883 O O . GLU A 1 368 ? 15.309 0.295 -1.919 1.00 84.62 368 GLU A O 1
ATOM 2888 N N . GLY A 1 369 ? 15.342 2.490 -2.435 1.00 79.69 369 GLY A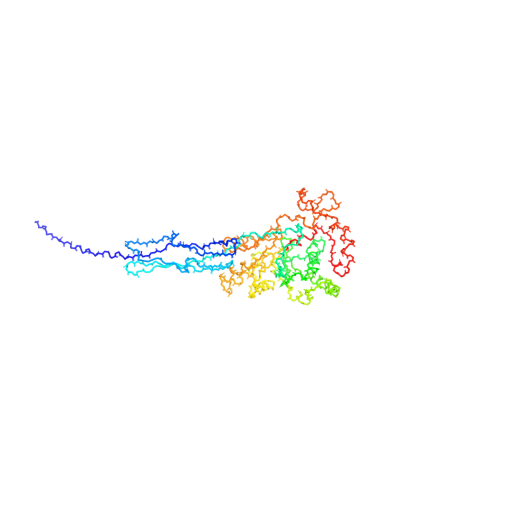 N 1
ATOM 2889 C CA . GLY A 1 369 ? 15.102 2.972 -1.074 1.00 79.69 369 GLY A CA 1
ATOM 2890 C C . GLY A 1 369 ? 13.818 2.413 -0.463 1.00 79.69 369 GLY A C 1
ATOM 2891 O O . GLY A 1 369 ? 13.770 2.188 0.745 1.00 79.69 369 GLY A O 1
ATOM 2892 N N . ASP A 1 370 ? 12.833 2.119 -1.309 1.00 86.56 370 ASP A N 1
ATOM 2893 C CA . ASP A 1 370 ? 11.477 1.730 -0.919 1.00 86.56 370 ASP A CA 1
ATOM 2894 C C . ASP A 1 370 ? 11.245 0.219 -0.889 1.00 86.56 370 ASP A C 1
ATOM 2896 O O . ASP A 1 370 ? 10.359 -0.264 -0.186 1.00 86.56 370 ASP A O 1
ATOM 2900 N N . SER A 1 371 ? 12.095 -0.550 -1.575 1.00 86.94 371 SER A N 1
ATOM 2901 C CA . SER A 1 371 ? 12.052 -2.021 -1.593 1.00 86.94 371 SER A CA 1
ATOM 2902 C C . SER A 1 371 ? 12.086 -2.734 -0.223 1.00 86.94 371 SER A C 1
ATOM 2904 O O . SER A 1 371 ? 11.719 -3.908 -0.184 1.00 86.94 371 SER A O 1
ATOM 2906 N N . PRO A 1 372 ? 12.555 -2.136 0.895 1.00 80.56 372 PRO A N 1
ATOM 2907 C CA . PRO A 1 372 ? 12.481 -2.772 2.216 1.00 80.56 372 PRO A CA 1
ATOM 2908 C C . PRO A 1 372 ? 11.078 -2.815 2.825 1.00 80.56 372 PRO A C 1
ATOM 2910 O O . PRO A 1 372 ? 10.864 -3.588 3.762 1.00 80.56 372 PRO A O 1
ATOM 2913 N N . THR A 1 373 ? 10.177 -1.947 2.358 1.00 77.50 373 THR A N 1
ATOM 2914 C CA . THR A 1 373 ? 8.750 -1.982 2.713 1.00 77.50 373 THR A CA 1
ATOM 2915 C C . THR A 1 373 ? 8.032 -3.008 1.857 1.00 77.50 373 THR A C 1
ATOM 2917 O O . THR A 1 373 ? 7.196 -3.739 2.434 1.00 77.50 373 THR A O 1
#

Foldseek 3Di:
DDDDDDDDDDDDDPPPPPWDKEKDDDAEAEAEADPVQKDFAADCQVVIDIDTDAAWPDKAKPPHTGDIDGALDKDWIKIWTAGPVGDIYMDIHIYHYHYPDDDDDDDPDDDDDDDPPPPLDAAAEAEEAADDPDVLQAFQSLLLLLVCLLCVQRHNYLAHEFEAFLSGFAGDCVSNLLSLVQSQVCVVVSVVVDDRRDHSVVHVVRYFYAFNGAAQVRQQVDPPGGPLLVSLLVVLPDPDPAAYEYFYNHGPSSLVSNLVVCCVPVNDVSSQSSLQSYAYEYEQCRYCVVVVCCDPPHRVNRHYDYPNQLDAPQQADAPDPQRLDPPSDDPPRNPDDCPCRYQVNLVVPQLVPGSSSVSRDRGNRGHNSRNVD

Sequence (373 aa):
MRKQLIILMMMAFPAIIMAQTAIDCIDPKYEHVDDSCEFVLVDYRDSIKVWENCCLESYTQSPPPGEVSAPGDKLEVTLTAIDCQGNVASISFPVFVLDTIPPKFYCDDDGDVGKPPVEEIRRRVIVLTDPNVDPNKESDDKMSLVRLMLYSNEFDIEGIVATCSHNLYARYTEPIYDAIDAFEQALPNLKNHAGNWPTADYLRSVTALGPASYGTMFALNEEPISDGGRLIVNALMVDDPRPLWVTIWGDGAVIVQALEYIKATQGEQAALDASLKLRVLDNAGQDDSGAWLKAAYHYPYTFYVRWVRGGMAMDSISDTPTGISWFPYCGECAKGDVSYVSDYWVEKNIQPKGPLGAEYPDRRYLKEGDSPT

pLDDT: mean 82.82, std 19.07, range [31.73, 98.88]